Protein AF-A0A6A0ACD0-F1 (afdb_monomer)

Sequence (202 aa):
MGAGLRDGNWMVGPPAEEVPPELPEPCLGINFARDAMPRKDWLALVAVHSDAWLFSVAFFYGVKLDGSGRGRLFKLLNSVSSLFESVTSFKAATALKPEAGAPPLKRFKTDRPFEAPFRSGRLMKEVDLTQALKGRQAELFWPDDAKWYLVEIQSVNLKTRQAKIVYASGEFEDVDLEEIIFEMMSRFKWRQGRVQIEVGVV

Structure (mmCIF, N/CA/C/O backbone):
data_AF-A0A6A0ACD0-F1
#
_entry.id   AF-A0A6A0ACD0-F1
#
loop_
_atom_site.group_PDB
_atom_site.id
_atom_site.type_symbol
_atom_site.label_atom_id
_atom_site.label_alt_id
_atom_site.label_comp_id
_atom_site.label_asym_id
_atom_site.label_entity_id
_atom_site.label_seq_id
_atom_site.pdbx_PDB_ins_code
_atom_site.Cartn_x
_atom_site.Cartn_y
_atom_site.Cartn_z
_atom_site.occupancy
_atom_site.B_iso_or_equiv
_atom_site.auth_seq_id
_atom_site.auth_comp_id
_atom_site.auth_asym_id
_atom_site.auth_atom_id
_atom_site.pdbx_PDB_model_num
ATOM 1 N N . MET A 1 1 ? 13.709 -4.469 7.220 1.00 58.91 1 MET A N 1
ATOM 2 C CA . MET A 1 1 ? 12.967 -4.359 5.948 1.00 58.91 1 MET A CA 1
ATOM 3 C C . MET A 1 1 ? 12.381 -5.701 5.584 1.00 58.91 1 MET A C 1
ATOM 5 O O . MET A 1 1 ? 12.988 -6.694 5.957 1.00 58.91 1 MET A O 1
ATOM 9 N N . GLY A 1 2 ? 11.246 -5.736 4.884 1.00 63.28 2 GLY A N 1
ATOM 10 C CA . GLY A 1 2 ? 10.742 -6.952 4.240 1.00 63.28 2 GLY A CA 1
ATOM 11 C C . GLY A 1 2 ? 11.178 -7.000 2.773 1.00 63.28 2 GLY A C 1
ATOM 12 O O . GLY A 1 2 ? 11.024 -5.997 2.081 1.00 63.28 2 GLY A O 1
ATOM 13 N N . ALA A 1 3 ? 11.721 -8.126 2.313 1.00 71.75 3 ALA A N 1
ATOM 14 C CA . ALA A 1 3 ? 12.138 -8.350 0.928 1.00 71.75 3 ALA A CA 1
ATOM 15 C C . ALA A 1 3 ? 11.592 -9.689 0.411 1.00 71.75 3 ALA A C 1
ATOM 17 O O . ALA A 1 3 ? 11.624 -10.693 1.123 1.00 71.75 3 ALA A O 1
ATOM 18 N N . GLY A 1 4 ? 11.099 -9.695 -0.826 1.00 74.12 4 GLY A N 1
ATOM 19 C CA . GLY A 1 4 ? 10.704 -10.906 -1.549 1.00 74.12 4 GLY A CA 1
ATOM 20 C C . GLY A 1 4 ? 11.869 -11.468 -2.364 1.00 74.12 4 GLY A C 1
ATOM 21 O O . GLY A 1 4 ? 12.611 -10.714 -2.993 1.00 74.12 4 GLY A O 1
ATOM 22 N N . LEU A 1 5 ? 12.032 -12.786 -2.355 1.00 77.56 5 LEU A N 1
ATOM 23 C CA . LEU A 1 5 ? 13.055 -13.519 -3.093 1.00 77.56 5 LEU A CA 1
ATOM 24 C C . LEU A 1 5 ? 12.467 -14.118 -4.381 1.00 77.56 5 LEU A C 1
ATOM 26 O O . LEU A 1 5 ? 11.258 -14.310 -4.518 1.00 77.56 5 LEU A O 1
ATOM 30 N N . ARG A 1 6 ? 13.331 -14.418 -5.359 1.00 76.25 6 ARG A N 1
ATOM 31 C CA . ARG A 1 6 ? 12.917 -14.956 -6.673 1.00 76.25 6 ARG A CA 1
ATOM 32 C C . ARG A 1 6 ? 12.288 -16.351 -6.600 1.00 76.25 6 ARG A C 1
ATOM 34 O O . ARG A 1 6 ? 11.579 -16.736 -7.522 1.00 76.25 6 ARG A O 1
ATOM 41 N N . ASP A 1 7 ? 12.566 -17.095 -5.536 1.00 77.12 7 ASP A N 1
ATOM 42 C CA . ASP A 1 7 ? 12.008 -18.420 -5.249 1.00 77.12 7 ASP A CA 1
ATOM 43 C C . ASP A 1 7 ? 10.595 -18.360 -4.636 1.00 77.12 7 ASP A C 1
ATOM 45 O O . ASP A 1 7 ? 10.002 -19.397 -4.346 1.00 77.12 7 ASP A O 1
ATOM 49 N N . GLY A 1 8 ? 10.041 -17.154 -4.457 1.00 75.31 8 GLY A N 1
ATOM 50 C CA . GLY A 1 8 ? 8.736 -16.930 -3.839 1.00 75.31 8 GLY A CA 1
ATOM 51 C C . GLY A 1 8 ? 8.780 -16.881 -2.312 1.00 75.31 8 GLY A C 1
ATOM 52 O O . GLY A 1 8 ? 7.743 -16.669 -1.683 1.00 75.31 8 GLY A O 1
ATOM 53 N N . ASN A 1 9 ? 9.956 -17.043 -1.703 1.00 77.75 9 ASN A N 1
ATOM 54 C CA . ASN A 1 9 ? 10.125 -16.863 -0.272 1.00 77.75 9 ASN A CA 1
ATOM 55 C C . ASN A 1 9 ? 10.258 -15.369 0.080 1.00 77.75 9 ASN A C 1
ATOM 57 O O . ASN A 1 9 ? 10.504 -14.520 -0.779 1.00 77.75 9 ASN A O 1
ATOM 61 N N . TRP A 1 10 ? 10.101 -15.021 1.353 1.00 83.88 10 TRP A N 1
ATOM 62 C CA . TRP A 1 10 ? 10.274 -13.650 1.835 1.00 83.88 10 TRP A CA 1
ATOM 63 C C . TRP A 1 10 ? 11.123 -13.628 3.101 1.00 83.88 10 TRP A C 1
ATOM 65 O O . TRP A 1 10 ? 11.198 -14.604 3.846 1.00 83.88 10 TRP A O 1
ATOM 75 N N . MET A 1 11 ? 11.772 -12.497 3.348 1.00 79.62 11 MET A N 1
ATOM 76 C CA . MET A 1 11 ? 12.634 -12.291 4.504 1.00 79.62 11 MET A CA 1
ATOM 77 C C . MET A 1 11 ? 12.354 -10.936 5.137 1.00 79.62 11 MET A C 1
ATOM 79 O O . MET A 1 11 ? 12.122 -9.949 4.441 1.00 79.62 11 MET A O 1
ATOM 83 N N . VAL A 1 12 ? 12.437 -10.882 6.465 1.00 81.75 12 VAL A N 1
ATOM 84 C CA . VAL A 1 12 ? 12.548 -9.628 7.209 1.00 81.75 12 VAL A CA 1
ATOM 85 C C . VAL A 1 12 ? 13.934 -9.565 7.837 1.00 81.75 12 VAL A C 1
ATOM 87 O O . VAL A 1 12 ? 14.278 -10.418 8.648 1.00 81.75 12 VAL A O 1
ATOM 90 N N . GLY A 1 13 ? 14.726 -8.565 7.456 1.00 76.31 13 GLY A N 1
ATOM 91 C CA . GLY A 1 13 ? 16.120 -8.434 7.883 1.00 76.31 13 GLY A CA 1
ATOM 92 C C . GLY A 1 13 ? 16.591 -6.983 8.030 1.00 76.31 13 GLY A C 1
ATOM 93 O O . GLY A 1 13 ? 15.824 -6.054 7.737 1.00 76.31 13 GLY A O 1
ATOM 94 N N . PRO A 1 14 ? 17.822 -6.768 8.521 1.00 73.94 14 PRO A N 1
ATOM 95 C CA . PRO A 1 14 ? 18.463 -5.454 8.526 1.00 73.94 14 PRO A CA 1
ATOM 96 C C . PRO A 1 14 ? 18.700 -4.933 7.091 1.00 73.94 14 PRO A C 1
ATOM 98 O O . PRO A 1 14 ? 18.483 -5.672 6.128 1.00 73.94 14 PRO A O 1
ATOM 101 N N . PRO A 1 15 ? 19.069 -3.649 6.929 1.00 79.19 15 PRO A N 1
ATOM 102 C CA . PRO A 1 15 ? 19.443 -3.087 5.631 1.00 79.19 15 PRO A CA 1
ATOM 103 C C . PRO A 1 15 ? 20.649 -3.788 5.010 1.00 79.19 15 PRO A C 1
ATOM 105 O O . PRO A 1 15 ? 21.344 -4.530 5.704 1.00 79.19 15 PRO A O 1
ATOM 108 N N . ALA A 1 16 ? 20.894 -3.552 3.718 1.00 78.75 16 ALA A N 1
ATOM 109 C CA . ALA A 1 16 ? 22.084 -4.095 3.081 1.00 78.75 16 ALA A CA 1
ATOM 110 C C . ALA A 1 16 ? 23.339 -3.542 3.775 1.00 78.75 16 ALA A C 1
ATOM 112 O O . ALA A 1 16 ? 23.428 -2.350 4.068 1.00 78.75 16 ALA A O 1
ATOM 113 N N . GLU A 1 17 ? 24.297 -4.421 4.063 1.00 81.00 17 GLU A N 1
ATOM 114 C CA . GLU A 1 17 ? 25.569 -4.019 4.675 1.00 81.00 17 GLU A CA 1
ATOM 115 C C . GLU A 1 17 ? 26.534 -3.413 3.640 1.00 81.00 17 GLU A C 1
ATOM 117 O O . GLU A 1 17 ? 27.405 -2.617 3.993 1.00 81.00 17 GLU A O 1
ATOM 122 N N . GLU A 1 18 ? 26.373 -3.763 2.360 1.00 78.44 18 GLU A N 1
ATOM 123 C CA . GLU A 1 18 ? 27.213 -3.281 1.262 1.00 78.44 18 GLU A CA 1
ATOM 124 C C . GLU A 1 18 ? 26.823 -1.871 0.795 1.00 78.44 18 GLU A C 1
ATOM 126 O O . GLU A 1 18 ? 25.645 -1.544 0.643 1.00 78.44 18 GLU A O 1
ATOM 131 N N . VAL A 1 19 ? 27.834 -1.034 0.521 1.00 82.25 19 VAL A N 1
ATOM 132 C CA . VAL A 1 19 ? 27.660 0.362 0.095 1.00 82.25 19 VAL A CA 1
ATOM 133 C C . VAL A 1 19 ? 28.476 0.635 -1.183 1.00 82.25 19 VAL A C 1
ATOM 135 O O . VAL A 1 19 ? 29.707 0.645 -1.110 1.00 82.25 19 VAL A O 1
ATOM 138 N N . PRO A 1 20 ? 27.835 0.919 -2.340 1.00 82.69 20 PRO A N 1
ATOM 139 C CA . PRO A 1 20 ? 26.387 0.966 -2.559 1.00 82.69 20 PRO A CA 1
ATOM 140 C C . PRO A 1 20 ? 25.759 -0.438 -2.652 1.00 82.69 20 PRO A C 1
ATOM 142 O O . PRO A 1 20 ? 26.419 -1.361 -3.130 1.00 82.69 20 PRO A O 1
ATOM 145 N N . PRO A 1 21 ? 24.482 -0.596 -2.264 1.00 83.50 21 PRO A N 1
ATOM 146 C CA . PRO A 1 21 ? 23.776 -1.862 -2.407 1.00 83.50 21 PRO A CA 1
ATOM 147 C C . PRO A 1 21 ? 23.578 -2.229 -3.882 1.00 83.50 21 PRO A C 1
ATOM 149 O O . PRO A 1 21 ? 23.370 -1.363 -4.736 1.00 83.50 21 PRO A O 1
ATOM 152 N N . GLU A 1 22 ? 23.609 -3.531 -4.176 1.00 86.75 22 GLU A N 1
ATOM 153 C CA . GLU A 1 22 ? 23.467 -4.048 -5.543 1.00 86.75 22 GLU A CA 1
ATOM 154 C C . GLU A 1 22 ? 22.052 -3.849 -6.109 1.00 86.75 22 GLU A C 1
ATOM 156 O O . GLU A 1 22 ? 21.889 -3.623 -7.305 1.00 86.75 22 GLU A O 1
ATOM 161 N N . LEU A 1 23 ? 21.020 -3.915 -5.263 1.00 87.62 23 LEU A N 1
ATOM 162 C CA . LEU A 1 23 ? 19.620 -3.746 -5.656 1.00 87.62 23 LEU A CA 1
ATOM 163 C C . LEU A 1 23 ? 18.982 -2.547 -4.955 1.00 87.62 23 LEU A C 1
ATOM 165 O O . LEU A 1 23 ? 19.402 -2.191 -3.852 1.00 87.62 23 LEU A O 1
ATOM 169 N N . PRO A 1 24 ? 17.927 -1.951 -5.549 1.00 90.00 24 PRO A N 1
ATOM 170 C CA . PRO A 1 24 ? 17.110 -0.970 -4.851 1.00 90.00 24 PRO A CA 1
ATOM 171 C C . PRO A 1 24 ? 16.664 -1.507 -3.494 1.00 90.00 24 PRO A C 1
ATOM 173 O O . PRO A 1 24 ? 16.191 -2.640 -3.396 1.00 90.00 24 PRO A O 1
ATOM 176 N N . GLU A 1 25 ? 16.796 -0.697 -2.451 1.00 86.06 25 GLU A N 1
ATOM 177 C CA . GLU A 1 25 ? 16.404 -1.111 -1.110 1.00 86.06 25 GLU A CA 1
ATOM 178 C C . GLU A 1 25 ? 14.879 -1.023 -0.913 1.00 86.06 25 GLU A C 1
ATOM 180 O O . GLU A 1 25 ? 14.243 -0.080 -1.400 1.00 86.06 25 GLU A O 1
ATOM 185 N N . PRO A 1 26 ? 14.265 -1.993 -0.211 1.00 87.62 26 PRO A N 1
ATOM 186 C CA . PRO A 1 26 ? 12.867 -1.898 0.197 1.00 87.62 26 PRO A CA 1
ATOM 187 C C . PRO A 1 26 ? 12.642 -0.796 1.247 1.00 87.62 26 PRO A C 1
ATOM 189 O O . PRO A 1 26 ? 13.553 -0.090 1.668 1.00 87.62 26 PRO A O 1
ATOM 192 N N . CYS A 1 27 ? 11.396 -0.606 1.685 1.00 86.25 27 CYS A N 1
ATOM 193 C CA . CYS A 1 27 ? 11.101 0.395 2.709 1.00 86.25 27 CYS A CA 1
ATOM 194 C C . CYS A 1 27 ? 11.671 -0.006 4.087 1.00 86.25 27 CYS A C 1
ATOM 196 O O . CYS A 1 27 ? 11.433 -1.106 4.606 1.00 86.25 27 CYS A O 1
ATOM 198 N N . LEU A 1 28 ? 12.407 0.927 4.694 1.00 83.56 28 LEU A N 1
ATOM 199 C CA . LEU A 1 28 ? 12.958 0.837 6.042 1.00 83.56 28 LEU A CA 1
ATOM 200 C C . LEU A 1 28 ? 11.915 1.165 7.108 1.00 83.56 28 LEU A C 1
ATOM 202 O O . LEU A 1 28 ? 11.024 1.981 6.906 1.00 83.56 28 LEU A O 1
ATOM 206 N N . GLY A 1 29 ? 12.058 0.553 8.286 1.00 79.00 29 GLY A N 1
ATOM 207 C CA . GLY A 1 29 ? 11.284 0.967 9.456 1.00 79.00 29 GLY A CA 1
ATOM 208 C C . GLY A 1 29 ? 9.797 0.605 9.430 1.00 79.00 29 GLY A C 1
ATOM 209 O O . GLY A 1 29 ? 9.032 1.158 10.216 1.00 79.00 29 GLY A O 1
ATOM 210 N N . ILE A 1 30 ? 9.372 -0.348 8.590 1.00 79.50 30 ILE A N 1
ATOM 211 C CA . ILE A 1 30 ? 7.979 -0.839 8.558 1.00 79.50 30 ILE A CA 1
ATOM 212 C C . ILE A 1 30 ? 7.468 -1.301 9.935 1.00 79.50 30 ILE A C 1
ATOM 214 O O . ILE A 1 30 ? 6.273 -1.258 10.211 1.00 79.50 30 ILE A O 1
ATOM 218 N N . ASN A 1 31 ? 8.371 -1.720 10.823 1.00 79.88 31 ASN A N 1
ATOM 219 C CA . ASN A 1 31 ? 8.079 -2.144 12.187 1.00 79.88 31 ASN A CA 1
ATOM 220 C C . ASN A 1 31 ? 7.695 -0.983 13.118 1.00 79.88 31 ASN A C 1
ATOM 222 O O . ASN A 1 31 ? 6.960 -1.219 14.070 1.00 79.88 31 ASN A O 1
ATOM 226 N N . PHE A 1 32 ? 8.142 0.250 12.855 1.00 75.94 32 PHE A N 1
ATOM 227 C CA . PHE A 1 32 ? 7.823 1.403 13.709 1.00 75.94 32 PHE A CA 1
ATOM 228 C C . PHE A 1 32 ? 6.352 1.813 13.610 1.00 75.94 32 PHE A C 1
ATOM 230 O O . PHE A 1 32 ? 5.765 2.253 14.592 1.00 75.94 32 PHE A O 1
ATOM 237 N N . ALA A 1 33 ? 5.748 1.642 12.434 1.00 75.38 33 ALA A N 1
ATOM 238 C CA . ALA A 1 33 ? 4.350 1.985 12.196 1.00 75.38 33 ALA A CA 1
ATOM 239 C C . ALA A 1 33 ? 3.366 0.904 12.677 1.00 75.38 33 ALA A C 1
ATOM 241 O O . ALA A 1 33 ? 2.174 1.181 12.768 1.00 75.38 33 ALA A O 1
ATOM 242 N N . ARG A 1 34 ? 3.843 -0.312 12.986 1.00 77.25 34 ARG A N 1
ATOM 243 C CA . ARG A 1 34 ? 2.994 -1.490 13.236 1.00 77.25 34 ARG A CA 1
ATOM 244 C C . ARG A 1 34 ? 2.009 -1.292 14.380 1.00 77.25 34 ARG A C 1
ATOM 246 O O . ARG A 1 34 ? 0.838 -1.610 14.230 1.00 77.25 34 ARG A O 1
ATOM 253 N N . ASP A 1 35 ? 2.494 -0.772 15.500 1.00 77.38 35 ASP A N 1
ATOM 254 C CA . ASP A 1 35 ? 1.696 -0.648 16.724 1.00 77.38 35 ASP A CA 1
ATOM 255 C C . ASP A 1 35 ? 0.982 0.720 16.805 1.00 77.38 35 ASP A C 1
ATOM 257 O O . ASP A 1 35 ? 0.235 0.984 17.742 1.00 77.38 35 ASP A O 1
ATOM 261 N N . ALA A 1 36 ? 1.197 1.592 15.810 1.00 73.94 36 ALA A N 1
ATOM 262 C CA . ALA A 1 36 ? 0.652 2.949 15.746 1.00 73.94 36 ALA A CA 1
ATOM 263 C C . ALA A 1 36 ? -0.593 3.079 14.845 1.00 73.94 36 ALA A C 1
ATOM 265 O O . ALA A 1 36 ? -1.139 4.175 14.718 1.00 73.94 36 ALA A O 1
ATOM 266 N N . MET A 1 37 ? -1.032 1.998 14.190 1.00 75.94 37 MET A N 1
ATOM 267 C CA . MET A 1 37 ? -2.206 1.990 13.311 1.00 75.94 37 MET A CA 1
ATOM 268 C C . MET A 1 37 ? -2.889 0.614 13.288 1.00 75.94 37 MET A C 1
ATOM 270 O O . MET A 1 37 ? -2.266 -0.381 13.665 1.00 75.94 37 MET A O 1
ATOM 274 N N . PRO A 1 38 ? -4.155 0.525 12.835 1.00 77.56 38 PRO A N 1
ATOM 275 C CA . PRO A 1 38 ? -4.843 -0.752 12.683 1.00 77.56 38 PRO A CA 1
ATOM 276 C C . PRO A 1 38 ? -4.047 -1.735 11.822 1.00 77.56 38 PRO A C 1
ATOM 278 O O . PRO A 1 38 ? -3.426 -1.355 10.828 1.00 77.56 38 PRO A O 1
ATOM 281 N N . ARG A 1 39 ? -4.114 -3.028 12.159 1.00 74.69 39 ARG A N 1
ATOM 282 C CA . ARG A 1 39 ? -3.373 -4.086 11.449 1.00 74.69 39 ARG A CA 1
ATOM 283 C C . ARG A 1 39 ? -3.645 -4.081 9.941 1.00 74.69 39 ARG A C 1
ATOM 285 O O . ARG A 1 39 ? -2.713 -4.288 9.171 1.00 74.69 39 ARG A O 1
ATOM 292 N N . LYS A 1 40 ? -4.895 -3.844 9.528 1.00 77.06 40 LYS A N 1
ATOM 293 C CA . LYS A 1 40 ? -5.289 -3.739 8.114 1.00 77.06 40 LYS A CA 1
ATOM 294 C C . LYS A 1 40 ? -4.573 -2.587 7.395 1.00 77.06 40 LYS A C 1
ATOM 296 O O . LYS A 1 40 ? -4.018 -2.793 6.321 1.00 77.06 40 LYS A O 1
ATOM 301 N N . ASP A 1 41 ? -4.490 -1.421 8.033 1.00 77.38 41 ASP A N 1
ATOM 302 C CA . ASP A 1 41 ? -3.850 -0.218 7.497 1.00 77.38 41 ASP A CA 1
ATOM 303 C C . ASP A 1 41 ? -2.332 -0.411 7.435 1.00 77.38 41 ASP A C 1
ATOM 305 O O . ASP A 1 41 ? -1.696 -0.039 6.450 1.00 77.38 41 ASP A O 1
ATOM 309 N N . TRP A 1 42 ? -1.755 -1.066 8.446 1.00 84.75 42 TRP A N 1
ATOM 310 C CA . TRP A 1 42 ? -0.342 -1.427 8.447 1.00 84.75 42 TRP A CA 1
ATOM 311 C C . TRP A 1 42 ? 0.002 -2.410 7.321 1.00 84.75 42 TRP A C 1
ATOM 313 O O . TRP A 1 42 ? 0.983 -2.207 6.609 1.00 84.75 42 TRP A O 1
ATOM 323 N N . LEU A 1 43 ? -0.812 -3.450 7.118 1.00 83.38 43 LEU A N 1
ATOM 324 C CA . LEU A 1 43 ? -0.615 -4.405 6.024 1.00 83.38 43 LEU A CA 1
ATOM 325 C C . LEU A 1 43 ? -0.778 -3.739 4.653 1.00 83.38 43 LEU A C 1
ATOM 327 O O . LEU A 1 43 ? 0.027 -3.998 3.762 1.00 83.38 43 LEU A O 1
ATOM 331 N N . ALA A 1 44 ? -1.756 -2.847 4.497 1.00 85.06 44 ALA A N 1
ATOM 332 C CA . ALA A 1 44 ? -1.941 -2.063 3.281 1.00 85.06 44 ALA A CA 1
ATOM 333 C C . ALA A 1 44 ? -0.741 -1.140 3.006 1.00 85.06 44 ALA A C 1
ATOM 335 O O . ALA A 1 44 ? -0.262 -1.068 1.876 1.00 85.06 44 ALA A O 1
ATOM 336 N N . LEU A 1 45 ? -0.200 -0.486 4.039 1.00 85.31 45 LEU A N 1
ATOM 337 C CA . LEU A 1 45 ? 1.004 0.340 3.937 1.00 85.31 45 LEU A CA 1
ATOM 338 C C . LEU A 1 45 ? 2.217 -0.485 3.493 1.00 85.31 45 LEU A C 1
ATOM 340 O O . LEU A 1 45 ? 2.932 -0.089 2.572 1.00 85.31 45 LEU A O 1
ATOM 344 N N . VAL A 1 46 ? 2.440 -1.641 4.126 1.00 88.00 46 VAL A N 1
ATOM 345 C CA . VAL A 1 46 ? 3.510 -2.569 3.735 1.00 88.00 46 VAL A CA 1
ATOM 346 C C . VAL A 1 46 ? 3.328 -2.999 2.279 1.00 88.00 46 VAL A C 1
ATOM 348 O O . VAL A 1 46 ? 4.293 -2.949 1.522 1.00 88.00 46 VAL A O 1
ATOM 351 N N . ALA A 1 47 ? 2.104 -3.334 1.864 1.00 89.56 47 ALA A N 1
ATOM 352 C CA . ALA A 1 47 ? 1.798 -3.757 0.503 1.00 89.56 47 ALA A CA 1
ATOM 353 C C . ALA A 1 47 ? 2.125 -2.678 -0.545 1.00 89.56 47 ALA A C 1
ATOM 355 O O . ALA A 1 47 ? 2.846 -2.967 -1.497 1.00 89.56 47 ALA A O 1
ATOM 356 N N . VAL A 1 48 ? 1.714 -1.421 -0.324 1.00 88.50 48 VAL A N 1
ATOM 357 C CA . VAL A 1 48 ? 2.035 -0.292 -1.225 1.00 88.50 48 VAL A CA 1
ATOM 358 C C . VAL A 1 48 ? 3.546 -0.105 -1.374 1.00 88.50 48 VAL A C 1
ATOM 360 O O . VAL A 1 48 ? 4.054 0.097 -2.480 1.00 88.50 48 VAL A O 1
ATOM 363 N N . HIS A 1 49 ? 4.288 -0.177 -0.268 1.00 89.44 49 HIS A N 1
ATOM 364 C CA . HIS A 1 49 ? 5.743 -0.049 -0.304 1.00 89.44 49 HIS A CA 1
ATOM 365 C C . HIS A 1 49 ? 6.423 -1.240 -0.989 1.00 89.44 49 HIS A C 1
ATOM 367 O O . HIS A 1 49 ? 7.414 -1.048 -1.697 1.00 89.44 49 HIS A O 1
ATOM 373 N N . SER A 1 50 ? 5.896 -2.452 -0.813 1.00 91.00 50 SER A N 1
ATOM 374 C CA . SER A 1 50 ? 6.372 -3.647 -1.509 1.00 91.00 50 SER A CA 1
ATOM 375 C C . SER A 1 50 ? 6.114 -3.577 -3.016 1.00 91.00 50 SER A C 1
ATOM 377 O O . SER A 1 50 ? 7.024 -3.888 -3.781 1.00 91.00 50 SER A O 1
ATOM 379 N N . ASP A 1 51 ? 4.943 -3.105 -3.455 1.00 92.75 51 ASP A N 1
ATOM 380 C CA . ASP A 1 51 ? 4.636 -2.904 -4.877 1.00 92.75 51 ASP A CA 1
ATOM 381 C C . ASP A 1 51 ? 5.629 -1.924 -5.519 1.00 92.75 51 ASP A C 1
ATOM 383 O O . ASP A 1 51 ? 6.268 -2.242 -6.525 1.00 92.75 51 ASP A O 1
ATOM 387 N N . ALA A 1 52 ? 5.845 -0.758 -4.899 1.00 91.62 52 ALA A N 1
ATOM 388 C CA . ALA A 1 52 ? 6.805 0.234 -5.389 1.00 91.62 52 ALA A CA 1
ATOM 389 C C . ALA A 1 52 ? 8.235 -0.328 -5.483 1.00 91.62 52 ALA A C 1
ATOM 391 O O . ALA A 1 52 ? 8.956 -0.063 -6.451 1.00 91.62 52 ALA A O 1
ATOM 392 N N . TRP A 1 53 ? 8.641 -1.132 -4.497 1.00 93.69 53 TRP A N 1
ATOM 393 C CA . TRP A 1 53 ? 9.945 -1.786 -4.497 1.00 93.69 53 TRP A CA 1
ATOM 394 C C . TRP A 1 53 ? 10.085 -2.805 -5.636 1.00 93.69 53 TRP A C 1
ATOM 396 O O . TRP A 1 53 ? 11.087 -2.778 -6.350 1.00 93.69 53 TRP A O 1
ATOM 406 N N . LEU A 1 54 ? 9.069 -3.640 -5.881 1.00 92.38 54 LEU A N 1
ATOM 407 C CA . LEU A 1 54 ? 9.070 -4.602 -6.990 1.00 92.38 54 LEU A CA 1
ATOM 408 C C . LEU A 1 54 ? 9.180 -3.910 -8.353 1.00 92.38 54 LEU A C 1
ATOM 410 O O . LEU A 1 54 ? 9.953 -4.356 -9.204 1.00 92.38 54 LEU A O 1
ATOM 414 N N . PHE A 1 55 ? 8.477 -2.789 -8.549 1.00 93.19 55 PHE A N 1
ATOM 415 C CA . PHE A 1 55 ? 8.643 -1.960 -9.745 1.00 93.19 55 PHE A CA 1
ATOM 416 C C . PHE A 1 55 ? 10.085 -1.456 -9.881 1.00 93.19 55 PHE A C 1
ATOM 418 O O . PHE A 1 55 ? 10.680 -1.581 -10.953 1.00 93.19 55 PHE A O 1
ATOM 425 N N . SER A 1 56 ? 10.672 -0.937 -8.801 1.00 93.62 56 SER A N 1
ATOM 426 C CA . SER A 1 56 ? 12.057 -0.458 -8.799 1.00 93.62 56 SER A CA 1
ATOM 427 C C . SER A 1 56 ? 13.048 -1.562 -9.192 1.00 93.62 56 SER A C 1
ATOM 429 O O . SER A 1 56 ? 13.848 -1.377 -10.109 1.00 93.62 56 SER A O 1
ATOM 431 N N . VAL A 1 57 ? 12.940 -2.750 -8.586 1.00 93.00 57 VAL A N 1
ATOM 432 C CA . VAL A 1 57 ? 13.794 -3.912 -8.892 1.00 93.00 57 VAL A CA 1
ATOM 433 C C . VAL A 1 57 ? 13.605 -4.390 -10.337 1.00 93.00 57 VAL A C 1
ATOM 435 O O . VAL A 1 57 ? 14.584 -4.687 -11.027 1.00 93.00 57 VAL A O 1
ATOM 438 N N . ALA A 1 58 ? 12.368 -4.434 -10.837 1.00 94.38 58 ALA A N 1
ATOM 439 C CA . ALA A 1 58 ? 12.089 -4.844 -12.212 1.00 94.38 58 ALA A CA 1
ATOM 440 C C . ALA A 1 58 ? 12.731 -3.894 -13.235 1.00 94.38 58 ALA A C 1
ATOM 442 O O . ALA A 1 58 ? 13.355 -4.344 -14.199 1.00 94.38 58 ALA A O 1
ATOM 443 N N . PHE A 1 59 ? 12.631 -2.581 -13.015 1.00 95.31 59 PHE A N 1
ATOM 444 C CA . PHE A 1 59 ? 13.240 -1.584 -13.898 1.00 95.31 59 PHE A CA 1
ATOM 445 C C . PHE A 1 59 ? 14.755 -1.450 -13.711 1.00 95.31 59 PHE A C 1
ATOM 447 O O . PHE A 1 59 ? 15.439 -1.130 -14.683 1.00 95.31 59 PHE A O 1
ATOM 454 N N . PHE A 1 60 ? 15.289 -1.778 -12.532 1.00 94.50 60 PHE A N 1
ATOM 455 C CA . PHE A 1 60 ? 16.729 -1.909 -12.307 1.00 94.50 60 PHE A CA 1
ATOM 456 C C . PHE A 1 60 ? 17.334 -2.987 -13.220 1.00 94.50 60 PHE A C 1
ATOM 458 O O . PHE A 1 60 ? 18.262 -2.713 -13.982 1.00 94.50 60 PHE A O 1
ATOM 465 N N . TYR A 1 61 ? 16.743 -4.187 -13.255 1.00 93.50 61 TYR A N 1
ATOM 466 C CA . TYR A 1 61 ? 17.153 -5.228 -14.209 1.00 93.50 61 TYR A CA 1
ATOM 467 C C . TYR A 1 61 ? 16.799 -4.882 -15.664 1.00 93.50 61 TYR A C 1
ATOM 469 O O . TYR A 1 61 ? 17.471 -5.323 -16.599 1.00 93.50 61 TYR A O 1
ATOM 477 N N . GLY A 1 62 ? 15.770 -4.060 -15.867 1.00 93.75 62 GLY A N 1
ATOM 478 C CA . GLY A 1 62 ? 15.325 -3.569 -17.167 1.00 93.75 62 GLY A CA 1
ATOM 479 C C . GLY A 1 62 ? 16.185 -2.459 -17.783 1.00 93.75 62 GLY A C 1
ATOM 480 O O . GLY A 1 62 ? 15.800 -1.938 -18.828 1.00 93.75 62 GLY A O 1
ATOM 481 N N . VAL A 1 63 ? 17.331 -2.086 -17.198 1.00 95.12 63 VAL A N 1
ATOM 482 C CA . VAL A 1 63 ? 18.145 -0.934 -17.647 1.00 95.12 63 VAL A CA 1
ATOM 483 C C . VAL A 1 63 ? 18.591 -1.018 -19.112 1.00 95.12 63 VAL A C 1
ATOM 485 O O . VAL A 1 63 ? 18.709 0.000 -19.789 1.00 95.12 63 VAL A O 1
ATOM 488 N N . LYS A 1 64 ? 18.796 -2.234 -19.633 1.00 94.31 64 LYS A N 1
ATOM 489 C CA . LYS A 1 64 ? 19.201 -2.468 -21.031 1.00 94.31 64 LYS A CA 1
ATOM 490 C C . LYS A 1 64 ? 18.026 -2.481 -22.017 1.00 94.31 64 LYS A C 1
ATOM 492 O O . LYS A 1 64 ? 18.254 -2.614 -23.216 1.00 94.31 64 LYS A O 1
ATOM 497 N N . LEU A 1 65 ? 16.784 -2.380 -21.538 1.00 95.75 65 LEU A N 1
ATOM 498 C CA . LEU A 1 65 ? 15.601 -2.353 -22.394 1.00 95.75 65 LEU A CA 1
ATOM 499 C C . LEU A 1 65 ? 15.455 -0.988 -23.068 1.00 95.75 65 LEU A C 1
ATOM 501 O O . LEU A 1 65 ? 15.595 0.066 -22.441 1.00 95.75 65 LEU A O 1
ATOM 505 N N . ASP A 1 66 ? 15.087 -1.016 -24.342 1.00 96.06 66 ASP A N 1
ATOM 506 C CA . ASP A 1 66 ? 14.669 0.157 -25.095 1.00 96.06 66 ASP A CA 1
ATOM 507 C C . ASP A 1 66 ? 13.284 0.655 -24.629 1.00 96.06 66 ASP A C 1
ATOM 509 O O . ASP A 1 66 ? 12.638 0.077 -23.749 1.00 96.06 66 ASP A O 1
ATOM 513 N N . GLY A 1 67 ? 12.800 1.754 -25.214 1.00 96.81 67 GLY A N 1
ATOM 514 C CA . GLY A 1 67 ? 11.491 2.309 -24.855 1.00 96.81 67 GLY A CA 1
ATOM 515 C C . GLY A 1 67 ? 10.345 1.307 -25.042 1.00 96.81 67 GLY A C 1
ATOM 516 O O . GLY A 1 67 ? 9.454 1.222 -24.194 1.00 96.81 67 GLY A O 1
ATOM 517 N N . SER A 1 68 ? 10.395 0.503 -26.109 1.00 96.94 68 SER A N 1
ATOM 518 C CA . SER A 1 68 ? 9.371 -0.505 -26.388 1.00 96.94 68 SER A CA 1
ATOM 519 C C . SER A 1 68 ? 9.422 -1.671 -25.391 1.00 96.94 68 SER A C 1
ATOM 521 O O . SER A 1 68 ? 8.379 -2.093 -24.879 1.00 96.94 68 SER A O 1
ATOM 523 N N . GLY A 1 69 ? 10.624 -2.137 -25.041 1.00 96.81 69 GLY A N 1
ATOM 524 C CA . GLY A 1 69 ? 10.861 -3.172 -24.042 1.00 96.81 69 GLY A CA 1
ATOM 525 C C . GLY A 1 69 ? 10.389 -2.754 -22.653 1.00 96.81 69 GLY A C 1
ATOM 526 O O . GLY A 1 69 ? 9.677 -3.515 -21.997 1.00 96.81 69 GLY A O 1
ATOM 527 N N . ARG A 1 70 ? 10.678 -1.515 -22.237 1.00 97.50 70 ARG A N 1
ATOM 528 C CA . ARG A 1 70 ? 10.164 -0.953 -20.976 1.00 97.50 70 ARG A CA 1
ATOM 529 C C . ARG A 1 70 ? 8.637 -0.870 -20.961 1.00 97.50 70 ARG A C 1
ATOM 531 O O . ARG A 1 70 ? 8.019 -1.232 -19.963 1.00 97.50 70 ARG A O 1
ATOM 538 N N . GLY A 1 71 ? 8.020 -0.475 -22.076 1.00 97.44 71 GLY A N 1
ATOM 539 C CA . GLY A 1 71 ? 6.561 -0.474 -22.217 1.00 97.44 71 GLY A CA 1
ATOM 540 C C . GLY A 1 71 ? 5.944 -1.873 -22.103 1.00 97.44 71 GLY A C 1
ATOM 541 O O . GLY A 1 71 ? 4.901 -2.041 -21.474 1.00 97.44 71 GLY A O 1
ATOM 542 N N . ARG A 1 72 ? 6.594 -2.901 -22.667 1.00 97.06 72 ARG A N 1
ATOM 543 C CA . ARG A 1 72 ? 6.152 -4.300 -22.544 1.00 97.06 72 ARG A CA 1
ATOM 544 C C . ARG A 1 72 ? 6.288 -4.821 -21.115 1.00 97.06 72 ARG A C 1
ATOM 546 O O . ARG A 1 72 ? 5.350 -5.439 -20.622 1.00 97.06 72 ARG A O 1
ATOM 553 N N . LEU A 1 73 ? 7.411 -4.542 -20.453 1.00 94.81 73 LEU A N 1
ATOM 554 C CA . LEU A 1 73 ? 7.634 -4.906 -19.053 1.00 94.81 73 LEU A CA 1
ATOM 555 C C . LEU A 1 73 ? 6.554 -4.302 -18.149 1.00 94.81 73 LEU A C 1
ATOM 557 O O . LEU A 1 73 ? 5.949 -5.020 -17.360 1.00 94.81 73 LEU A O 1
ATOM 561 N N . PHE A 1 74 ? 6.253 -3.012 -18.322 1.00 95.94 74 PHE A N 1
ATOM 562 C CA . PHE A 1 74 ? 5.198 -2.342 -17.565 1.00 95.94 74 PHE A CA 1
ATOM 563 C C . PHE A 1 74 ? 3.834 -3.015 -17.757 1.00 95.94 74 PHE A C 1
ATOM 565 O O . PHE A 1 74 ? 3.124 -3.249 -16.784 1.00 95.94 74 PHE A O 1
ATOM 572 N N . LYS A 1 75 ? 3.471 -3.385 -18.993 1.00 94.62 75 LYS A N 1
ATOM 573 C CA . LYS A 1 75 ? 2.215 -4.106 -19.259 1.00 94.62 75 LYS A CA 1
ATOM 574 C C . LYS A 1 75 ? 2.159 -5.468 -18.565 1.00 94.62 75 LYS A C 1
ATOM 576 O O . LYS A 1 75 ? 1.102 -5.827 -18.066 1.00 94.62 75 LYS A O 1
ATOM 581 N N . LEU A 1 76 ? 3.271 -6.207 -18.525 1.00 94.50 76 LEU A N 1
ATOM 582 C CA . LEU A 1 76 ? 3.340 -7.492 -17.820 1.00 94.50 76 LEU A CA 1
ATOM 583 C C . LEU A 1 76 ? 3.194 -7.307 -16.306 1.00 94.50 76 LEU A C 1
ATOM 585 O O . LEU A 1 76 ? 2.412 -8.022 -15.688 1.00 94.50 76 LEU A O 1
ATOM 589 N N . LEU A 1 77 ? 3.873 -6.317 -15.721 1.00 93.00 77 LEU A N 1
ATOM 590 C CA . LEU A 1 77 ? 3.746 -6.008 -14.292 1.00 93.00 77 LEU A CA 1
ATOM 591 C C . LEU A 1 77 ? 2.312 -5.618 -13.908 1.00 93.00 77 LEU A C 1
ATOM 593 O O . LEU A 1 77 ? 1.815 -6.083 -12.895 1.00 93.00 77 LEU A O 1
ATOM 597 N N . ASN A 1 78 ? 1.620 -4.837 -14.743 1.00 91.69 78 ASN A N 1
ATOM 598 C CA . ASN A 1 78 ? 0.223 -4.449 -14.500 1.00 91.69 78 ASN A CA 1
ATOM 599 C C . ASN A 1 78 ? -0.806 -5.528 -14.891 1.00 91.69 78 ASN A C 1
ATOM 601 O O . ASN A 1 78 ? -2.005 -5.290 -14.781 1.00 91.69 78 ASN A O 1
ATOM 605 N N . SER A 1 79 ? -0.378 -6.688 -15.399 1.00 90.81 79 SER A N 1
ATOM 606 C CA . SER A 1 79 ? -1.303 -7.782 -15.746 1.00 90.81 79 SER A CA 1
ATOM 607 C C . SER A 1 79 ? -1.686 -8.659 -14.551 1.00 90.81 79 SER A C 1
ATOM 609 O O . SER A 1 79 ? -2.595 -9.481 -14.660 1.00 90.81 79 SER A O 1
ATOM 611 N N . VAL A 1 80 ? -1.001 -8.485 -13.420 1.00 89.56 80 VAL A N 1
ATOM 612 C CA . VAL A 1 80 ? -1.292 -9.145 -12.147 1.00 89.56 80 VAL A CA 1
ATOM 613 C C . VAL A 1 80 ? -1.831 -8.121 -11.154 1.00 89.56 80 VAL A C 1
ATOM 615 O O . VAL A 1 80 ? -1.500 -6.940 -11.245 1.00 89.56 80 VAL A O 1
ATOM 618 N N . SER A 1 81 ? -2.655 -8.569 -10.206 1.00 87.44 81 SER A N 1
ATOM 619 C CA . SER A 1 81 ? -3.097 -7.712 -9.107 1.00 87.44 81 SER A CA 1
ATOM 620 C C . SER A 1 81 ? -1.904 -7.293 -8.255 1.00 87.44 81 SER A C 1
ATOM 622 O O . SER A 1 81 ? -1.046 -8.115 -7.923 1.00 87.44 81 SER A O 1
ATOM 624 N N . SER A 1 82 ? -1.881 -6.026 -7.866 1.00 89.50 82 SER A N 1
ATOM 625 C CA . SER A 1 82 ? -0.921 -5.505 -6.898 1.00 89.50 82 SER A CA 1
ATOM 626 C C . SER A 1 82 ? -1.075 -6.196 -5.539 1.00 89.50 82 SER A C 1
ATOM 628 O O . SER A 1 82 ? -2.121 -6.781 -5.210 1.00 89.50 82 SER A O 1
ATOM 630 N N . LEU A 1 83 ? -0.030 -6.135 -4.717 1.00 89.50 83 LEU A N 1
ATOM 631 C CA . LEU A 1 83 ? -0.110 -6.606 -3.338 1.00 89.50 83 LEU A CA 1
ATOM 632 C C . LEU A 1 83 ? -1.129 -5.784 -2.560 1.00 89.50 83 LEU A C 1
ATOM 634 O O . LEU A 1 83 ? -1.881 -6.357 -1.773 1.00 89.50 83 LEU A O 1
ATOM 638 N N . PHE A 1 84 ? -1.193 -4.470 -2.801 1.00 87.94 84 PHE A N 1
ATOM 639 C CA . PHE A 1 84 ? -2.200 -3.619 -2.181 1.00 87.94 84 PHE A CA 1
ATOM 640 C C . PHE A 1 84 ? -3.610 -4.109 -2.502 1.00 87.94 84 PHE A C 1
ATOM 642 O O . PHE A 1 84 ? -4.363 -4.378 -1.572 1.00 87.94 84 PHE A O 1
ATOM 649 N N . GLU A 1 85 ? -3.943 -4.308 -3.780 1.00 85.38 85 GLU A N 1
ATOM 650 C CA . GLU A 1 85 ? -5.245 -4.852 -4.185 1.00 85.38 85 GLU A CA 1
ATOM 651 C C . GLU A 1 85 ? -5.499 -6.221 -3.562 1.00 85.38 85 GLU A C 1
ATOM 653 O O . GLU A 1 85 ? -6.610 -6.490 -3.130 1.00 85.38 85 GLU A O 1
ATOM 658 N N . SER A 1 86 ? -4.491 -7.086 -3.464 1.00 86.62 86 SER A N 1
ATOM 659 C CA . SER A 1 86 ? -4.658 -8.426 -2.887 1.00 86.62 86 SER A CA 1
ATOM 660 C C . SER A 1 86 ? -4.935 -8.391 -1.379 1.00 86.62 86 SER A C 1
ATOM 662 O O . SER A 1 86 ? -5.700 -9.207 -0.873 1.00 86.62 86 SER A O 1
ATOM 664 N N . VAL A 1 87 ? -4.318 -7.450 -0.660 1.00 83.44 87 VAL A N 1
ATOM 665 C CA . VAL A 1 87 ? -4.458 -7.283 0.795 1.00 83.44 87 VAL A CA 1
ATOM 666 C C . VAL A 1 87 ? -5.726 -6.511 1.160 1.00 83.44 87 VAL A C 1
ATOM 668 O O . VAL A 1 87 ? -6.298 -6.759 2.219 1.00 83.44 87 VAL A O 1
ATOM 671 N N . THR A 1 88 ? -6.177 -5.593 0.303 1.00 76.19 88 THR A N 1
ATOM 672 C CA . THR A 1 88 ? -7.406 -4.814 0.517 1.00 76.19 88 THR A CA 1
ATOM 673 C C . THR A 1 88 ? -8.640 -5.459 -0.097 1.00 76.19 88 THR A C 1
ATOM 675 O O . THR A 1 88 ? -9.746 -5.177 0.357 1.00 76.19 88 THR A O 1
ATOM 678 N N . SER A 1 89 ? -8.473 -6.391 -1.042 1.00 66.00 89 SER A N 1
ATOM 679 C CA . SER A 1 89 ? -9.532 -7.289 -1.508 1.00 66.00 89 SER A CA 1
ATOM 680 C C . SER A 1 89 ? -9.875 -8.304 -0.420 1.00 66.00 89 SER A C 1
ATOM 682 O O . SER A 1 89 ? -9.664 -9.510 -0.568 1.00 66.00 89 SER A O 1
ATOM 684 N N . PHE A 1 90 ? -10.490 -7.843 0.665 1.00 47.47 90 PHE A N 1
ATOM 685 C CA . PHE A 1 90 ? -11.392 -8.679 1.437 1.00 47.47 90 PHE A CA 1
ATOM 686 C C . PHE A 1 90 ? -12.592 -8.956 0.534 1.00 47.47 90 PHE A C 1
ATOM 688 O O . PHE A 1 90 ? -13.634 -8.316 0.632 1.00 47.47 90 PHE A O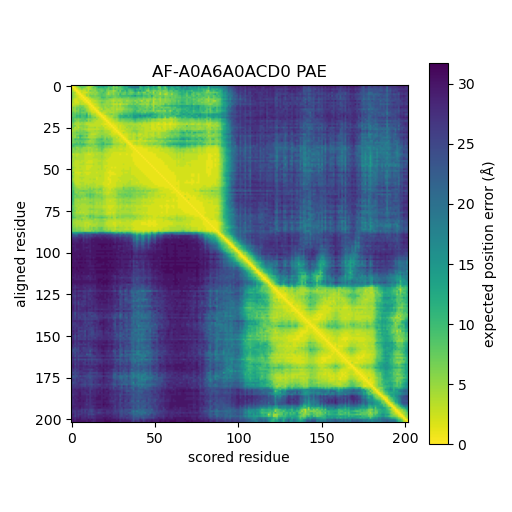 1
ATOM 695 N N . LYS A 1 91 ? -12.448 -9.903 -0.403 1.00 37.62 91 LYS A N 1
ATOM 696 C CA . LYS A 1 91 ? -13.628 -10.527 -0.990 1.00 37.62 91 LYS A CA 1
ATOM 697 C C . LYS A 1 91 ? -14.431 -11.027 0.196 1.00 37.62 91 LYS A C 1
ATOM 699 O O . LYS A 1 91 ? -13.939 -11.898 0.916 1.00 37.62 91 LYS A O 1
ATOM 704 N N . ALA A 1 92 ? -15.625 -10.461 0.382 1.00 32.94 92 ALA A N 1
ATOM 705 C CA . ALA A 1 92 ? -16.681 -11.051 1.183 1.00 32.94 92 ALA A CA 1
ATOM 706 C C . ALA A 1 92 ? -16.585 -12.562 0.986 1.00 32.94 92 ALA A C 1
ATOM 708 O O . ALA A 1 92 ? -16.666 -13.048 -0.150 1.00 32.94 92 ALA A O 1
ATOM 709 N N . ALA A 1 93 ? -16.233 -13.273 2.057 1.00 30.53 93 ALA A N 1
ATOM 710 C CA . ALA A 1 93 ? -16.007 -14.698 1.991 1.00 30.53 93 ALA A CA 1
ATOM 711 C C . ALA A 1 93 ? -17.267 -15.319 1.392 1.00 30.53 93 ALA A C 1
ATOM 713 O O . ALA A 1 93 ? -18.312 -15.330 2.027 1.00 30.53 93 ALA A O 1
ATOM 714 N N . THR A 1 94 ? -17.150 -15.801 0.151 1.00 28.31 94 THR A N 1
ATOM 715 C CA . THR A 1 94 ? -18.170 -16.560 -0.575 1.00 28.31 94 THR A CA 1
ATOM 716 C C . THR A 1 94 ? -19.567 -15.936 -0.566 1.00 28.31 94 THR A C 1
ATOM 718 O O . THR A 1 94 ? -20.362 -16.168 0.339 1.00 28.31 94 THR A O 1
ATOM 721 N N . ALA A 1 95 ? -19.923 -15.277 -1.672 1.00 32.34 95 ALA A N 1
ATOM 722 C CA . ALA A 1 95 ? -21.307 -15.217 -2.131 1.00 32.34 95 ALA A CA 1
ATOM 723 C C . ALA A 1 95 ? -21.847 -16.656 -2.259 1.00 32.34 95 ALA A C 1
ATOM 725 O O . ALA A 1 95 ? -21.734 -17.302 -3.304 1.00 32.34 95 ALA A O 1
ATOM 726 N N . LEU A 1 96 ? -22.367 -17.202 -1.159 1.00 30.28 96 LEU A N 1
ATOM 727 C CA . LEU A 1 96 ? -23.204 -18.385 -1.183 1.00 30.28 96 LEU A CA 1
ATOM 728 C C . LEU A 1 96 ? -24.451 -17.986 -1.964 1.00 30.28 96 LEU A C 1
ATOM 730 O O . LEU A 1 96 ? -25.120 -17.007 -1.636 1.00 30.28 96 LEU A O 1
ATOM 734 N N . LYS A 1 97 ? -24.713 -18.724 -3.047 1.00 27.52 97 LYS A N 1
ATOM 735 C CA . LYS A 1 97 ? -25.950 -18.615 -3.822 1.00 27.52 97 LYS A CA 1
ATOM 736 C C . LYS A 1 97 ? -27.142 -18.514 -2.862 1.00 27.52 97 LYS A C 1
ATOM 738 O O . LYS A 1 97 ? -27.162 -19.258 -1.881 1.00 27.52 97 LYS A O 1
ATOM 743 N N . PRO A 1 98 ? -28.132 -17.654 -3.150 1.00 31.92 98 PRO A N 1
ATOM 744 C CA . PRO A 1 98 ? -29.294 -17.517 -2.291 1.00 31.92 98 PRO A CA 1
ATOM 745 C C . PRO A 1 98 ? -30.028 -18.861 -2.230 1.00 31.92 98 PRO A C 1
ATOM 747 O O . PRO A 1 98 ? -30.613 -19.309 -3.216 1.00 31.92 98 PRO A O 1
ATOM 750 N N . GLU A 1 99 ? -29.965 -19.518 -1.074 1.00 27.84 99 GLU A N 1
ATOM 751 C CA . GLU A 1 99 ? -30.886 -20.591 -0.712 1.00 27.84 99 GLU A CA 1
ATOM 752 C C . GLU A 1 99 ? -32.289 -19.979 -0.649 1.00 27.84 99 GLU A C 1
ATOM 754 O O . GLU A 1 99 ? -32.588 -19.097 0.163 1.00 27.84 99 GLU A O 1
ATOM 759 N N . ALA A 1 100 ? -33.140 -20.411 -1.576 1.00 34.41 100 ALA A N 1
ATOM 760 C CA . ALA A 1 100 ? -34.530 -20.010 -1.656 1.00 34.41 100 ALA A CA 1
ATOM 761 C C . ALA A 1 100 ? -35.287 -20.567 -0.442 1.00 34.41 100 ALA A C 1
ATOM 763 O O . ALA A 1 100 ? -35.702 -21.723 -0.439 1.00 34.41 100 ALA A O 1
ATOM 764 N N . GLY A 1 101 ? -35.466 -19.750 0.598 1.00 33.38 101 GLY A N 1
ATOM 765 C CA . GLY A 1 101 ? -36.254 -20.170 1.760 1.00 33.38 101 GLY A CA 1
ATOM 766 C C . GLY A 1 101 ? -36.322 -19.223 2.956 1.00 33.38 101 GLY A C 1
ATOM 767 O O . GLY A 1 101 ? -37.109 -19.482 3.864 1.00 33.38 101 GLY A O 1
ATOM 768 N N . ALA A 1 102 ? -35.558 -18.126 2.999 1.00 31.69 102 ALA A N 1
ATOM 769 C CA . ALA A 1 102 ? -35.653 -17.197 4.125 1.00 31.69 102 ALA A CA 1
ATOM 770 C C . ALA A 1 102 ? -36.951 -16.356 4.054 1.00 31.69 102 ALA A C 1
ATOM 772 O O . ALA A 1 102 ? -37.248 -15.778 3.003 1.00 31.69 102 ALA A O 1
ATOM 773 N N . PRO A 1 103 ? -37.740 -16.269 5.145 1.00 31.47 103 PRO A N 1
ATOM 774 C CA . PRO A 1 103 ? -38.977 -15.495 5.165 1.00 31.47 103 PRO A CA 1
ATOM 775 C C . PRO A 1 103 ? -38.687 -13.999 4.956 1.00 31.47 103 PRO A C 1
ATOM 777 O O . PRO A 1 103 ? -37.668 -13.500 5.437 1.00 31.47 103 PRO A O 1
ATOM 780 N N . PRO A 1 104 ? -39.572 -13.257 4.265 1.00 35.41 104 PRO A N 1
ATOM 781 C CA . PRO A 1 104 ? -39.320 -11.864 3.927 1.00 35.41 104 PRO A CA 1
ATOM 782 C C . PRO A 1 104 ? -39.298 -11.016 5.202 1.00 35.41 104 PRO A C 1
ATOM 784 O O . PRO A 1 104 ? -40.325 -10.819 5.858 1.00 35.41 104 PRO A O 1
ATOM 787 N N . LEU A 1 105 ? -38.120 -10.504 5.561 1.00 40.66 105 LEU A N 1
ATOM 788 C CA . LEU A 1 105 ? -37.994 -9.467 6.579 1.00 40.66 105 LEU A CA 1
ATOM 789 C C . LEU A 1 105 ? -38.690 -8.194 6.078 1.00 40.66 105 LEU A C 1
ATOM 791 O O . LEU A 1 105 ? -38.633 -7.849 4.896 1.00 40.66 105 LEU A O 1
ATOM 795 N N . LYS A 1 106 ? -39.422 -7.536 6.982 1.00 42.41 106 LYS A N 1
ATOM 796 C CA . LYS A 1 106 ? -40.283 -6.386 6.681 1.00 42.41 106 LYS A CA 1
ATOM 797 C C . LYS A 1 106 ? -39.476 -5.298 5.965 1.00 42.41 106 LYS A C 1
ATOM 799 O O . LYS A 1 106 ? -38.592 -4.702 6.565 1.00 42.41 106 LYS A O 1
ATOM 804 N N . ARG A 1 107 ? -39.822 -5.013 4.703 1.00 44.16 107 ARG A N 1
ATOM 805 C CA . ARG A 1 107 ? -39.339 -3.834 3.967 1.00 44.16 107 ARG A CA 1
ATOM 806 C C . ARG A 1 107 ? -39.628 -2.580 4.792 1.00 44.16 107 ARG A C 1
ATOM 808 O O . ARG A 1 107 ? -40.794 -2.243 5.010 1.00 44.16 107 ARG A O 1
ATOM 815 N N . PHE A 1 108 ? -38.581 -1.903 5.248 1.00 49.88 108 PHE A N 1
ATOM 816 C CA . PHE A 1 108 ? -38.707 -0.605 5.897 1.00 49.88 108 PHE A CA 1
ATOM 817 C C . PHE A 1 108 ? -39.199 0.416 4.865 1.00 49.88 108 PHE A C 1
ATOM 819 O O . PHE A 1 108 ? -38.712 0.452 3.736 1.00 49.88 108 PHE A O 1
ATOM 826 N N . LYS A 1 109 ? -40.222 1.205 5.219 1.00 42.62 109 LYS A N 1
ATOM 827 C CA . LYS A 1 109 ? -40.741 2.273 4.355 1.00 42.62 109 LYS A CA 1
ATOM 828 C C . LYS A 1 109 ? -39.686 3.376 4.263 1.00 42.62 109 LYS A C 1
ATOM 830 O O . LYS A 1 109 ? -39.539 4.163 5.189 1.00 42.62 109 LYS A O 1
ATOM 835 N N . THR A 1 110 ? -38.944 3.406 3.164 1.00 43.53 110 THR A N 1
ATOM 836 C CA . THR A 1 110 ? -38.002 4.476 2.839 1.00 43.53 110 THR A CA 1
ATOM 837 C C . THR A 1 110 ? -38.709 5.519 1.975 1.00 43.53 110 THR A C 1
ATOM 839 O O . THR A 1 110 ? -38.934 5.280 0.792 1.00 43.53 110 THR A O 1
ATOM 842 N N . ASP A 1 111 ? -39.029 6.685 2.540 1.00 43.38 111 ASP A N 1
ATOM 843 C CA . ASP A 1 111 ? -39.443 7.865 1.752 1.00 43.38 111 ASP A CA 1
ATOM 844 C C . ASP A 1 111 ? -38.246 8.549 1.056 1.00 43.38 111 ASP A C 1
ATOM 846 O O . ASP A 1 111 ? -38.411 9.526 0.327 1.00 43.38 111 ASP A O 1
ATOM 850 N N . ARG A 1 112 ? -37.022 8.033 1.248 1.00 43.41 112 ARG A N 1
ATOM 851 C CA . ARG A 1 112 ? -35.814 8.481 0.548 1.00 43.41 112 ARG A CA 1
ATOM 852 C C . ARG A 1 112 ? -35.286 7.415 -0.417 1.00 43.41 112 ARG A C 1
ATOM 854 O O . ARG A 1 112 ? -35.363 6.230 -0.093 1.00 43.41 112 ARG A O 1
ATOM 861 N N . PRO A 1 113 ? -34.744 7.814 -1.585 1.00 41.50 113 PRO A N 1
ATOM 862 C CA . PRO A 1 113 ? -34.096 6.886 -2.501 1.00 41.50 113 PRO A CA 1
ATOM 863 C C . PRO A 1 113 ? -32.976 6.116 -1.797 1.00 41.50 113 PRO A C 1
ATOM 865 O O . PRO A 1 113 ? -32.224 6.693 -1.015 1.00 41.50 113 PRO A O 1
ATOM 868 N N . PHE A 1 114 ? -32.870 4.827 -2.120 1.00 48.47 114 PHE A N 1
ATOM 869 C CA . PHE A 1 114 ? -31.860 3.878 -1.631 1.00 48.47 114 PHE A CA 1
ATOM 870 C C . PHE A 1 114 ? -30.408 4.363 -1.811 1.00 48.47 114 PHE A C 1
ATOM 872 O O . PHE A 1 114 ? -29.523 3.934 -1.082 1.00 48.47 114 PHE A O 1
ATOM 879 N N . GLU A 1 115 ? -30.188 5.290 -2.745 1.00 49.22 115 GLU A N 1
ATOM 880 C CA . GLU A 1 115 ? -28.907 5.921 -3.036 1.00 49.22 115 GLU A CA 1
ATOM 881 C C . GLU A 1 115 ? -29.082 7.440 -2.924 1.00 49.22 115 GLU A C 1
ATOM 883 O O . GLU A 1 115 ? -29.693 8.077 -3.788 1.00 49.22 115 GLU A O 1
ATOM 888 N N . ALA A 1 116 ? -28.584 8.037 -1.843 1.00 48.41 116 ALA A N 1
ATOM 889 C CA . ALA A 1 116 ? -28.571 9.486 -1.688 1.00 48.41 116 ALA A CA 1
ATOM 890 C C . ALA A 1 116 ? -27.160 10.020 -1.993 1.00 48.41 116 ALA A C 1
ATOM 892 O O . ALA A 1 116 ? -26.197 9.604 -1.350 1.00 48.41 116 ALA A O 1
ATOM 893 N N . PRO A 1 117 ? -27.004 10.976 -2.928 1.00 39.53 117 PRO A N 1
ATOM 894 C CA . PRO A 1 117 ? -25.708 11.603 -3.191 1.00 39.53 117 PRO A CA 1
ATOM 895 C C . PRO A 1 117 ? -25.276 12.584 -2.086 1.00 39.53 117 PRO A C 1
ATOM 897 O O . PRO A 1 117 ? -24.153 13.088 -2.121 1.00 39.53 117 PRO A O 1
ATOM 900 N N . PHE A 1 118 ? -26.145 12.877 -1.108 1.00 43.91 118 PHE A N 1
ATOM 901 C CA . PHE A 1 118 ? -25.887 13.873 -0.071 1.00 43.91 118 PHE A CA 1
ATOM 902 C C . PHE A 1 118 ? -26.244 13.398 1.339 1.00 43.91 118 PHE A C 1
ATOM 904 O O . PHE A 1 118 ? -27.251 12.733 1.566 1.00 43.91 118 PHE A O 1
ATOM 911 N N . ARG A 1 119 ? -25.375 13.833 2.256 1.00 50.94 119 ARG A N 1
ATOM 912 C CA . ARG A 1 119 ? -25.272 13.530 3.688 1.00 50.94 119 ARG A CA 1
ATOM 913 C C . ARG A 1 119 ? -26.514 13.983 4.442 1.00 50.94 119 ARG A C 1
ATOM 915 O O . ARG A 1 119 ? -26.916 15.138 4.270 1.00 50.94 119 ARG A O 1
ATOM 922 N N . SER A 1 120 ? -27.068 13.147 5.319 1.00 51.72 120 SER A N 1
ATOM 923 C CA . SER A 1 120 ? -28.150 13.595 6.205 1.00 51.72 120 SER A CA 1
ATOM 924 C C . SER A 1 120 ? -27.951 13.311 7.695 1.00 51.72 120 SER A C 1
ATOM 926 O O . SER A 1 120 ? -28.791 13.720 8.499 1.00 51.72 120 SER A O 1
ATOM 928 N N . GLY A 1 121 ? -26.835 12.687 8.084 1.00 59.84 121 GLY A N 1
ATOM 929 C CA . GLY A 1 121 ? -26.578 12.251 9.453 1.00 59.84 121 GLY A CA 1
ATOM 930 C C . GLY A 1 121 ? -25.522 13.046 10.228 1.00 59.84 121 GLY A C 1
ATOM 931 O O . GLY A 1 121 ? -24.869 13.973 9.744 1.00 59.84 121 GLY A O 1
ATOM 932 N N . ARG A 1 122 ? -25.374 12.672 11.505 1.00 66.31 122 ARG A N 1
ATOM 933 C CA . ARG A 1 122 ? -24.231 13.025 12.358 1.00 66.31 122 ARG A CA 1
ATOM 934 C C . ARG A 1 122 ? -23.335 11.791 12.445 1.00 66.31 122 ARG A C 1
ATOM 936 O O . ARG A 1 122 ? -23.823 10.708 12.754 1.00 66.31 122 ARG A O 1
ATOM 943 N N . LEU A 1 123 ? -22.029 11.959 12.233 1.00 67.75 123 LEU A N 1
ATOM 944 C CA . LEU A 1 123 ? -21.058 10.867 12.378 1.00 67.75 123 LEU A CA 1
ATOM 945 C C . LEU A 1 123 ? -21.175 10.180 13.745 1.00 67.75 123 LEU A C 1
ATOM 947 O O . LEU A 1 123 ? -21.274 10.865 14.772 1.00 67.75 123 LEU A O 1
ATOM 951 N N . MET A 1 124 ? -21.131 8.844 13.736 1.00 70.88 124 MET A N 1
ATOM 952 C CA . MET A 1 124 ? -21.144 8.026 14.947 1.00 70.88 124 MET A CA 1
ATOM 953 C C . MET A 1 124 ? -19.920 8.342 15.814 1.00 70.88 124 MET A C 1
ATOM 955 O O . MET A 1 124 ? -18.794 8.415 15.329 1.00 70.88 124 MET A O 1
ATOM 959 N N . LYS A 1 125 ? -20.125 8.543 17.114 1.00 68.69 125 LYS A N 1
ATOM 960 C CA . LYS A 1 125 ? -19.048 8.744 18.090 1.00 68.69 125 LYS A CA 1
ATOM 961 C C . LYS A 1 125 ? -19.053 7.634 19.129 1.00 68.69 125 LYS A C 1
ATOM 963 O O . LYS A 1 125 ? -20.047 6.944 19.315 1.00 68.69 125 LYS A O 1
ATOM 968 N N . GLU A 1 126 ? -17.967 7.533 19.889 1.00 64.06 126 GLU A N 1
ATOM 969 C CA . GLU A 1 126 ? -17.861 6.582 21.002 1.00 64.06 126 GLU A CA 1
ATOM 970 C C . GLU A 1 126 ? -18.991 6.732 22.031 1.00 64.06 126 GLU A C 1
ATOM 972 O O . GLU A 1 126 ? -19.504 5.740 22.535 1.00 64.06 126 GLU A O 1
ATOM 977 N N . VAL A 1 127 ? -19.463 7.961 22.264 1.00 71.25 127 VAL A N 1
ATOM 978 C CA . VAL A 1 127 ? -20.613 8.234 23.147 1.00 71.25 127 VAL A CA 1
ATOM 979 C C . VAL A 1 127 ? -21.932 7.639 22.644 1.00 71.25 127 VAL A C 1
ATOM 981 O O . VAL A 1 127 ? -22.871 7.495 23.422 1.00 71.25 127 VAL A O 1
ATOM 984 N N . ASP A 1 128 ? -22.014 7.302 21.357 1.00 71.75 128 ASP A N 1
ATOM 985 C CA . ASP A 1 128 ? -23.208 6.731 20.743 1.00 71.75 128 ASP A CA 1
ATOM 986 C C . ASP A 1 128 ? -23.220 5.187 20.852 1.00 71.75 128 ASP A C 1
ATOM 988 O O . ASP A 1 128 ? -24.269 4.582 20.626 1.00 71.75 128 ASP A O 1
ATOM 992 N N . LEU A 1 129 ? -22.110 4.543 21.268 1.00 74.69 129 LEU A N 1
ATOM 993 C CA . LEU A 1 129 ? -21.991 3.089 21.477 1.00 74.69 129 LEU A CA 1
ATOM 994 C C . LEU A 1 129 ? -22.774 2.609 22.694 1.00 74.69 129 LEU A C 1
ATOM 996 O O . LEU A 1 129 ? -22.248 2.328 23.770 1.00 74.69 129 LEU A O 1
ATOM 1000 N N . THR A 1 130 ? -24.071 2.475 22.500 1.00 77.69 130 THR A N 1
ATOM 1001 C CA . THR A 1 130 ? -24.986 1.987 23.520 1.00 77.69 130 THR A CA 1
ATOM 1002 C C . THR A 1 130 ? -25.916 0.949 22.917 1.00 77.69 130 THR A C 1
ATOM 1004 O O . THR A 1 130 ? -26.080 0.856 21.698 1.00 77.69 130 THR A O 1
ATOM 1007 N N . GLN A 1 131 ? -26.595 0.185 23.772 1.00 78.25 131 GLN A N 1
ATOM 1008 C CA . GLN A 1 131 ? -27.609 -0.768 23.316 1.00 78.25 131 GLN A CA 1
ATOM 1009 C C . GLN A 1 131 ? -28.748 -0.080 22.535 1.00 78.25 131 GLN A C 1
ATOM 1011 O O . GLN A 1 131 ? -29.445 -0.737 21.766 1.00 78.25 131 GLN A O 1
ATOM 1016 N N . ALA A 1 132 ? -28.902 1.243 22.687 1.00 73.06 132 ALA A N 1
ATOM 1017 C CA . ALA A 1 132 ? -29.875 2.066 21.974 1.00 73.06 132 ALA A CA 1
ATOM 1018 C C . ALA A 1 132 ? -29.585 2.222 20.469 1.00 73.06 132 ALA A C 1
ATOM 1020 O O . ALA A 1 132 ? -30.412 2.777 19.750 1.00 73.06 132 ALA A O 1
ATOM 1021 N N . LEU A 1 133 ? -28.435 1.743 19.981 1.00 75.12 133 LEU A N 1
ATOM 1022 C CA . LEU A 1 133 ? -28.167 1.627 18.547 1.00 75.12 133 LEU A CA 1
ATOM 1023 C C . LEU A 1 133 ? -29.001 0.527 17.887 1.00 75.12 133 LEU A C 1
ATOM 1025 O O . LEU A 1 133 ? -29.305 0.625 16.704 1.00 75.12 133 LEU A O 1
ATOM 1029 N N . LYS A 1 134 ? -29.401 -0.508 18.633 1.00 80.19 134 LYS A N 1
ATOM 1030 C CA . LYS A 1 134 ? -30.201 -1.604 18.088 1.00 80.19 134 LYS A CA 1
ATOM 1031 C C . LYS A 1 134 ? -31.563 -1.093 17.597 1.00 80.19 134 LYS A C 1
ATOM 1033 O O . LYS A 1 134 ? -32.310 -0.492 18.365 1.00 80.19 134 LYS A O 1
ATOM 1038 N N . GLY A 1 135 ? -31.896 -1.394 16.346 1.00 70.62 135 GLY A N 1
ATOM 1039 C CA . GLY A 1 135 ? -33.120 -0.976 15.661 1.00 70.62 135 GLY A CA 1
ATOM 1040 C C . GLY A 1 135 ? -33.067 0.445 15.098 1.00 70.62 135 GLY A C 1
ATOM 1041 O O . GLY A 1 135 ? -34.081 0.929 14.603 1.00 70.62 135 GLY A O 1
ATOM 1042 N N . ARG A 1 136 ? -31.920 1.137 15.182 1.00 77.00 136 ARG A N 1
ATOM 1043 C CA . ARG A 1 136 ? -31.739 2.440 14.532 1.00 77.00 136 ARG A CA 1
ATOM 1044 C C . ARG A 1 136 ? -31.290 2.278 13.091 1.00 77.00 136 ARG A C 1
ATOM 1046 O O . ARG A 1 136 ? -30.507 1.386 12.765 1.00 77.00 136 ARG A O 1
ATOM 1053 N N . GLN A 1 137 ? -31.752 3.208 12.267 1.00 77.62 137 GLN A N 1
ATOM 1054 C CA . GLN A 1 137 ? -31.259 3.392 10.913 1.00 77.62 137 GLN A CA 1
ATOM 1055 C C . GLN A 1 137 ? -29.983 4.234 10.927 1.00 77.62 137 GLN A C 1
ATOM 1057 O O . GLN A 1 137 ? -29.826 5.145 11.745 1.00 77.62 137 GLN A O 1
ATOM 1062 N N . ALA A 1 138 ? -29.075 3.909 10.021 1.00 76.25 138 ALA A N 1
ATOM 1063 C CA . ALA A 1 138 ? -27.821 4.604 9.816 1.00 76.25 138 ALA A CA 1
ATOM 1064 C C . ALA A 1 138 ? -27.470 4.617 8.324 1.00 76.25 138 ALA A C 1
ATOM 1066 O O . ALA A 1 138 ? -27.943 3.785 7.550 1.00 76.25 138 ALA A O 1
ATOM 1067 N N . GLU A 1 139 ? -26.643 5.573 7.921 1.00 75.44 139 GLU A N 1
ATOM 1068 C CA . GLU A 1 139 ? -26.097 5.641 6.565 1.00 75.44 139 GLU A CA 1
ATOM 1069 C C . GLU A 1 139 ? -24.658 5.098 6.607 1.00 75.44 139 GLU A C 1
ATOM 1071 O O . GLU A 1 139 ? -23.834 5.600 7.373 1.00 75.44 139 GLU A O 1
ATOM 1076 N N . LEU A 1 140 ? -24.370 4.060 5.817 1.00 75.19 140 LEU A N 1
ATOM 1077 C CA . LEU A 1 140 ? -23.054 3.439 5.652 1.00 75.19 140 LEU A CA 1
ATOM 1078 C C . LEU A 1 140 ? -22.429 3.904 4.330 1.00 75.19 140 LEU A C 1
ATOM 1080 O O . LEU A 1 140 ? -22.969 3.636 3.261 1.00 75.19 140 LEU A O 1
ATOM 1084 N N . PHE A 1 141 ? -21.293 4.588 4.382 1.00 67.81 141 PHE A N 1
ATOM 1085 C CA . PHE A 1 141 ? -20.528 4.968 3.198 1.00 67.81 141 PHE A CA 1
ATOM 1086 C C . PHE A 1 141 ? -19.616 3.831 2.750 1.00 67.81 141 PHE A C 1
ATOM 1088 O O . PHE A 1 141 ? -18.842 3.320 3.562 1.00 67.81 141 PHE A O 1
ATOM 1095 N N . TRP A 1 142 ? -19.652 3.505 1.458 1.00 66.19 142 TRP A N 1
ATOM 1096 C CA . TRP A 1 142 ? -18.736 2.559 0.836 1.00 66.19 142 TRP A CA 1
ATOM 1097 C C . TRP A 1 142 ? -17.746 3.286 -0.091 1.00 66.19 142 TRP A C 1
ATOM 1099 O O . TRP A 1 142 ? -18.150 4.065 -0.959 1.00 66.19 142 TRP A O 1
ATOM 1109 N N . PRO A 1 143 ? -16.429 3.090 0.084 1.00 53.00 143 PRO A N 1
ATOM 1110 C CA . PRO A 1 143 ? -15.430 3.859 -0.648 1.00 53.00 143 PRO A CA 1
ATOM 1111 C C . PRO A 1 143 ? -15.194 3.403 -2.091 1.00 53.00 143 PRO A C 1
ATOM 1113 O O . PRO A 1 143 ? -14.749 4.228 -2.889 1.00 53.00 143 PRO A O 1
ATOM 1116 N N . ASP A 1 144 ? -15.484 2.143 -2.429 1.00 56.00 144 ASP A N 1
ATOM 1117 C CA . ASP A 1 144 ? -15.189 1.589 -3.761 1.00 56.00 144 ASP A CA 1
ATOM 1118 C C . ASP A 1 144 ? -16.071 2.200 -4.856 1.00 56.00 144 ASP A C 1
ATOM 1120 O O . ASP A 1 144 ? -15.626 2.401 -5.985 1.00 56.00 144 ASP A O 1
ATOM 1124 N N . ASP A 1 145 ? -17.320 2.522 -4.519 1.00 59.59 145 ASP A N 1
ATOM 1125 C CA . ASP A 1 145 ? -18.293 3.132 -5.427 1.00 59.59 145 ASP A CA 1
ATOM 1126 C C . ASP A 1 145 ? -18.662 4.573 -5.040 1.00 59.59 145 ASP A C 1
ATOM 1128 O O . ASP A 1 145 ? -19.408 5.238 -5.761 1.00 59.59 145 ASP A O 1
ATOM 1132 N N . ALA A 1 146 ? -18.109 5.066 -3.927 1.00 58.12 146 ALA A N 1
ATOM 1133 C CA . ALA A 1 146 ? -18.386 6.370 -3.344 1.00 58.12 146 ALA A CA 1
ATOM 1134 C C . ALA A 1 146 ? -19.881 6.617 -3.054 1.00 58.12 146 ALA A C 1
ATOM 1136 O O . ALA A 1 146 ? -20.351 7.759 -3.153 1.00 58.12 146 ALA A O 1
ATOM 1137 N N . LYS A 1 147 ? -20.628 5.569 -2.679 1.00 66.31 147 LYS A N 1
ATOM 1138 C CA . LYS A 1 147 ? -22.062 5.643 -2.367 1.00 66.31 147 LYS A CA 1
ATOM 1139 C C . LYS A 1 147 ? -22.359 5.497 -0.877 1.00 66.31 147 LYS A C 1
ATOM 1141 O O . LYS A 1 147 ? -21.578 4.958 -0.098 1.00 66.31 147 LYS A O 1
ATOM 1146 N N . TRP A 1 148 ? -23.531 5.997 -0.495 1.00 67.44 148 TRP A N 1
ATOM 1147 C CA . TRP A 1 148 ? -24.116 5.815 0.830 1.00 67.44 148 TRP A CA 1
ATOM 1148 C C . TRP A 1 148 ? -25.254 4.803 0.759 1.00 67.44 148 TRP A C 1
ATOM 1150 O O . TRP A 1 148 ? -26.125 4.909 -0.105 1.00 67.44 148 TRP A O 1
ATOM 1160 N N . TYR A 1 149 ? -25.254 3.872 1.704 1.00 69.94 149 TYR A N 1
ATOM 1161 C CA . TYR A 1 149 ? -26.224 2.798 1.843 1.00 69.94 149 TYR A CA 1
ATOM 1162 C C . TYR A 1 149 ? -27.022 2.974 3.130 1.00 69.94 149 TYR A C 1
ATOM 1164 O O . TYR A 1 149 ? -26.452 3.157 4.204 1.00 69.94 149 TYR A O 1
ATOM 1172 N N . LEU A 1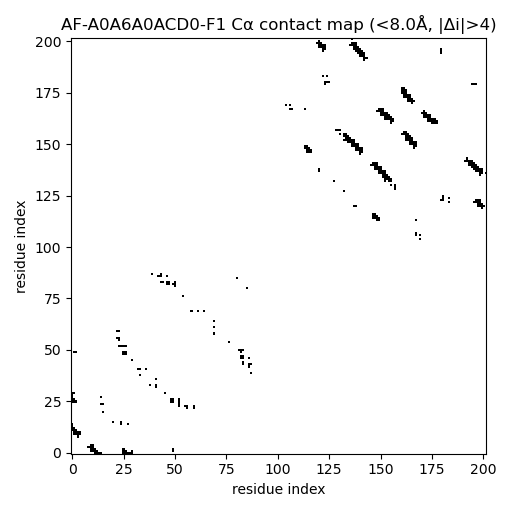 150 ? -28.350 2.893 3.042 1.00 73.50 150 LEU A N 1
ATOM 1173 C CA . LEU A 1 150 ? -29.194 2.885 4.234 1.00 73.50 150 LEU A CA 1
ATOM 1174 C C . LEU A 1 150 ? -29.174 1.495 4.871 1.00 73.50 150 LEU A C 1
ATOM 1176 O O . LEU A 1 150 ? -29.525 0.498 4.229 1.00 73.50 150 LEU A O 1
ATOM 1180 N N . VAL A 1 151 ? -28.798 1.452 6.144 1.00 77.75 151 VAL A N 1
ATOM 1181 C CA . VAL A 1 151 ? -28.677 0.224 6.923 1.00 77.75 151 VAL A CA 1
ATOM 1182 C C . VAL A 1 151 ? -29.429 0.343 8.244 1.00 77.75 151 VAL A C 1
ATOM 1184 O O . VAL A 1 151 ? -29.554 1.424 8.815 1.00 77.75 151 VAL A O 1
ATOM 1187 N N . GLU A 1 152 ? -29.931 -0.774 8.755 1.00 80.31 152 GLU A N 1
ATOM 1188 C CA . GLU A 1 152 ? -30.470 -0.881 10.108 1.00 80.31 152 GLU A CA 1
ATOM 1189 C C . GLU A 1 152 ? -29.542 -1.710 10.982 1.00 80.31 152 GLU A C 1
ATOM 1191 O O . GLU A 1 152 ? -29.123 -2.806 10.612 1.00 80.31 152 GLU A O 1
ATOM 1196 N N . ILE A 1 153 ? -29.258 -1.217 12.182 1.00 83.44 153 ILE A N 1
ATOM 1197 C CA . ILE A 1 153 ? -28.444 -1.931 13.157 1.00 83.44 153 ILE A CA 1
ATOM 1198 C C . ILE A 1 153 ? -29.318 -2.986 13.846 1.00 83.44 153 ILE A C 1
ATOM 1200 O O . ILE A 1 153 ? -30.041 -2.703 14.799 1.00 83.44 153 ILE A O 1
ATOM 1204 N N . GLN A 1 154 ? -29.248 -4.235 13.396 1.00 81.00 154 GLN A N 1
ATOM 1205 C CA . GLN A 1 154 ? -30.056 -5.336 13.924 1.00 81.00 154 GLN A CA 1
ATOM 1206 C C . GLN A 1 154 ? -29.604 -5.789 15.319 1.00 81.00 154 GLN A C 1
ATOM 1208 O O . GLN A 1 154 ? -30.423 -6.176 16.159 1.00 81.00 154 GLN A O 1
ATOM 1213 N N . SER A 1 155 ? -28.301 -5.757 15.594 1.00 80.19 155 SER A N 1
ATOM 1214 C CA . SER A 1 155 ? -27.766 -6.078 16.918 1.00 80.19 155 SER A CA 1
ATOM 1215 C C . SER A 1 155 ? -26.427 -5.409 17.154 1.00 80.19 155 SER A C 1
ATOM 1217 O O . SER A 1 155 ? -25.672 -5.211 16.212 1.00 80.19 155 SER A O 1
ATOM 1219 N N . VAL A 1 156 ? -26.121 -5.119 18.416 1.00 83.88 156 VAL A N 1
ATOM 1220 C CA . VAL A 1 156 ? -24.824 -4.590 18.840 1.00 83.88 156 VAL A CA 1
ATOM 1221 C C . VAL A 1 156 ? -24.301 -5.432 19.990 1.00 83.88 156 VAL A C 1
ATOM 1223 O O . VAL A 1 156 ? -25.022 -5.686 20.958 1.00 83.88 156 VAL A O 1
ATOM 1226 N N . ASN A 1 157 ? -23.046 -5.850 19.881 1.00 82.06 157 ASN A N 1
ATOM 1227 C CA . ASN A 1 157 ? -22.267 -6.447 20.947 1.00 82.06 157 ASN A CA 1
ATOM 1228 C C . ASN A 1 157 ? -21.254 -5.417 21.450 1.00 82.06 157 ASN A C 1
ATOM 1230 O O . ASN A 1 157 ? -20.208 -5.200 20.848 1.00 82.06 157 ASN A O 1
ATOM 1234 N N . LEU A 1 158 ? -21.559 -4.795 22.588 1.00 76.75 158 LEU A N 1
ATOM 1235 C CA . LEU A 1 158 ? -20.713 -3.755 23.179 1.00 76.75 158 LEU A CA 1
ATOM 1236 C C . LEU A 1 158 ? -19.382 -4.291 23.733 1.00 76.75 158 LEU A C 1
ATOM 1238 O O . LEU A 1 158 ? -18.459 -3.509 23.924 1.00 76.75 158 LEU A O 1
ATOM 1242 N N . LYS A 1 159 ? -19.261 -5.604 23.989 1.00 74.12 159 LYS A N 1
ATOM 1243 C CA . LYS A 1 159 ? -18.006 -6.208 24.475 1.00 74.12 159 LYS A CA 1
ATOM 1244 C C . LYS A 1 159 ? -17.006 -6.427 23.349 1.00 74.12 159 LYS A C 1
ATOM 1246 O O . LYS A 1 159 ? -15.821 -6.209 23.551 1.00 74.12 159 LYS A O 1
ATOM 1251 N N . THR A 1 160 ? -17.484 -6.880 22.192 1.00 75.56 160 THR A N 1
ATOM 1252 C CA . THR A 1 160 ? -1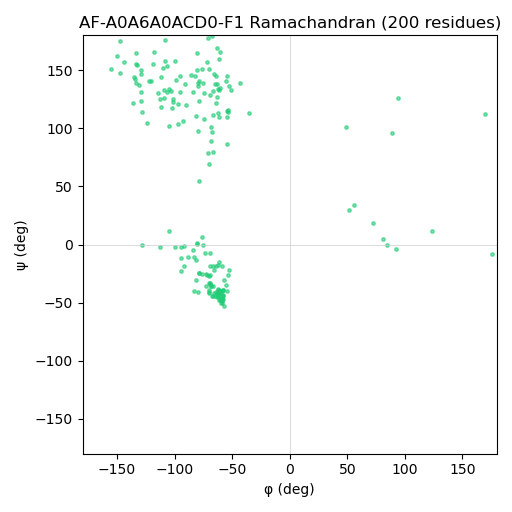6.645 -7.098 21.003 1.00 75.56 160 THR A CA 1
ATOM 1253 C C . THR A 1 160 ? -16.648 -5.902 20.056 1.00 75.56 160 THR A C 1
ATOM 1255 O O . THR A 1 160 ? -15.984 -5.958 19.033 1.00 75.56 160 THR A O 1
ATOM 1258 N N . ARG A 1 161 ? -17.416 -4.850 20.378 1.00 77.12 161 ARG A N 1
ATOM 1259 C CA . ARG A 1 161 ? -17.671 -3.671 19.534 1.00 77.12 161 ARG A CA 1
ATOM 1260 C C . ARG A 1 161 ? -18.139 -4.037 18.120 1.00 77.12 161 ARG A C 1
ATOM 1262 O O . ARG A 1 161 ? -17.934 -3.278 17.187 1.00 77.12 161 ARG A O 1
ATOM 1269 N N . GLN A 1 162 ? -18.830 -5.164 17.965 1.00 79.06 162 GLN A N 1
ATOM 1270 C CA . GLN A 1 162 ? -19.385 -5.597 16.683 1.00 79.06 162 GLN A CA 1
ATOM 1271 C C . GLN A 1 162 ? -20.866 -5.245 16.580 1.00 79.06 162 GLN A C 1
ATOM 1273 O O . GLN A 1 162 ? -21.617 -5.392 17.549 1.00 79.06 162 GLN A O 1
ATOM 1278 N N . ALA A 1 163 ? -21.306 -4.832 15.398 1.00 82.88 163 ALA A N 1
ATOM 1279 C CA . ALA A 1 163 ? -22.713 -4.681 15.067 1.00 82.88 163 ALA A CA 1
ATOM 1280 C C . ALA A 1 163 ? -23.084 -5.532 13.865 1.00 82.88 163 ALA A C 1
ATOM 1282 O O . ALA A 1 163 ? -22.360 -5.565 12.883 1.00 82.88 163 ALA A O 1
ATOM 1283 N N . LYS A 1 164 ? -24.272 -6.126 13.917 1.00 83.31 164 LYS A N 1
ATOM 1284 C CA . LYS A 1 164 ? -24.916 -6.671 12.729 1.00 83.31 164 LYS A CA 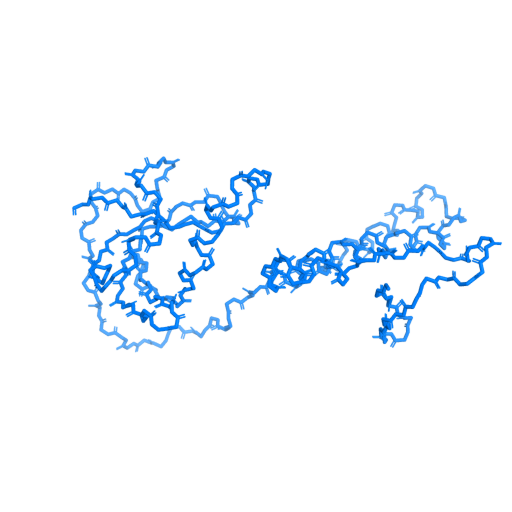1
ATOM 1285 C C . LYS A 1 164 ? -25.771 -5.586 12.105 1.00 83.31 164 LYS A C 1
ATOM 1287 O O . LYS A 1 164 ? -26.690 -5.095 12.768 1.00 83.31 164 LYS A O 1
ATOM 1292 N N . ILE A 1 165 ? -25.487 -5.236 10.862 1.00 82.38 165 ILE A N 1
ATOM 1293 C CA . ILE A 1 165 ? -26.275 -4.302 10.064 1.00 82.38 165 ILE A CA 1
ATOM 1294 C C . ILE A 1 165 ? -27.061 -5.052 8.995 1.00 82.38 165 ILE A C 1
ATOM 1296 O O . ILE A 1 165 ? -26.671 -6.139 8.578 1.00 82.38 165 ILE A O 1
ATOM 1300 N N . VAL A 1 166 ? -28.179 -4.480 8.564 1.00 79.31 166 VAL A N 1
ATOM 1301 C CA . VAL A 1 166 ? -29.024 -5.008 7.492 1.00 79.31 166 VAL A CA 1
ATOM 1302 C C . VAL A 1 166 ? -29.274 -3.896 6.486 1.00 79.31 166 VAL A C 1
ATOM 1304 O O . VAL A 1 166 ? -29.789 -2.840 6.847 1.00 79.31 166 VAL A O 1
ATOM 1307 N N . TYR A 1 167 ? -28.923 -4.129 5.230 1.00 75.38 167 TYR A N 1
ATOM 1308 C CA . TYR A 1 167 ? -29.195 -3.231 4.115 1.00 75.38 167 TYR A CA 1
ATOM 1309 C C . TYR A 1 167 ? -30.687 -3.241 3.769 1.00 75.38 167 TYR A C 1
ATOM 1311 O O . TYR A 1 167 ? -31.391 -4.225 3.999 1.00 75.38 167 TYR A O 1
ATOM 1319 N N . ALA A 1 168 ? -31.188 -2.186 3.121 1.00 64.44 168 ALA A N 1
ATOM 1320 C CA . ALA A 1 168 ? -32.576 -2.187 2.641 1.00 64.44 168 ALA A CA 1
ATOM 1321 C C . ALA A 1 168 ? -32.867 -3.289 1.592 1.00 64.44 168 ALA A C 1
ATOM 1323 O O . ALA A 1 168 ? -34.031 -3.640 1.381 1.00 64.44 168 ALA A O 1
ATOM 1324 N N . SER A 1 169 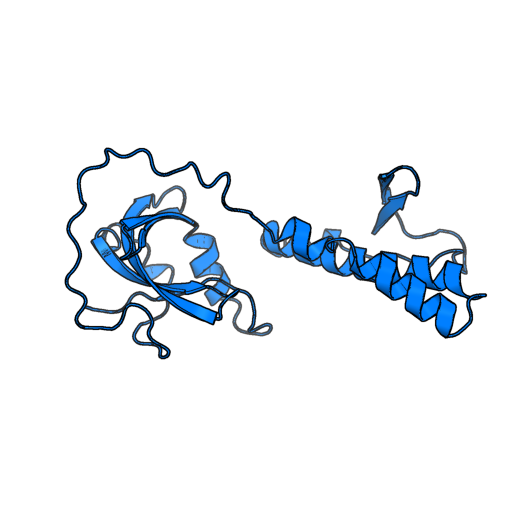? -31.828 -3.864 0.966 1.00 63.84 169 SER A N 1
ATOM 1325 C CA . SER A 1 169 ? -31.921 -5.062 0.115 1.00 63.84 169 SER A CA 1
ATOM 1326 C C . SER A 1 169 ? -32.306 -6.331 0.894 1.00 63.84 169 SER A C 1
ATOM 1328 O O . SER A 1 169 ? -32.779 -7.292 0.290 1.00 63.84 169 SER A O 1
ATOM 1330 N N . GLY A 1 170 ? -32.154 -6.328 2.222 1.00 63.34 170 GLY A N 1
ATOM 1331 C CA . GLY A 1 170 ? -32.336 -7.485 3.101 1.00 63.34 170 GLY A CA 1
ATOM 1332 C C . GLY A 1 170 ? -31.048 -8.270 3.367 1.00 63.34 170 GLY A C 1
ATOM 1333 O O . GLY A 1 170 ? -31.069 -9.208 4.162 1.00 63.34 170 GLY A O 1
ATOM 1334 N N . GLU A 1 171 ? -29.937 -7.890 2.735 1.00 69.69 171 GLU A N 1
ATOM 1335 C CA . GLU A 1 171 ? -28.607 -8.427 3.034 1.00 69.69 171 GLU A CA 1
ATOM 1336 C C . GLU A 1 171 ? -28.131 -7.936 4.402 1.00 69.69 171 GLU A C 1
ATOM 1338 O O . GLU A 1 171 ? -28.520 -6.857 4.847 1.00 69.69 171 GLU A O 1
ATOM 1343 N N . PHE A 1 172 ? -27.295 -8.716 5.082 1.00 78.69 172 PHE A N 1
ATOM 1344 C CA . PHE A 1 172 ? -26.765 -8.357 6.393 1.00 78.69 172 PHE A CA 1
ATOM 1345 C C . PHE A 1 172 ? -25.259 -8.573 6.459 1.00 78.69 172 PHE A C 1
ATOM 1347 O O . PHE A 1 172 ? -24.714 -9.421 5.756 1.00 78.69 172 PHE A O 1
ATOM 1354 N N . GLU A 1 173 ? -24.607 -7.833 7.347 1.00 75.44 173 GLU A N 1
ATOM 1355 C CA . GLU A 1 173 ? -23.161 -7.867 7.527 1.00 75.44 173 GLU A CA 1
ATOM 1356 C C . GLU A 1 173 ? -22.799 -7.599 8.990 1.00 75.44 173 GLU A C 1
ATOM 1358 O O . GLU A 1 173 ? -23.508 -6.870 9.687 1.00 75.44 173 GLU A O 1
ATOM 1363 N N . ASP A 1 174 ? -21.713 -8.211 9.465 1.00 77.88 174 ASP A N 1
ATOM 1364 C CA . ASP A 1 174 ? -21.147 -7.933 10.783 1.00 77.88 174 ASP A CA 1
ATOM 1365 C C . ASP A 1 174 ? -19.997 -6.928 10.629 1.00 77.88 174 ASP A C 1
ATOM 1367 O O . ASP A 1 174 ? -19.025 -7.188 9.924 1.00 77.88 174 ASP A O 1
ATOM 1371 N N . VAL A 1 175 ? -20.109 -5.780 11.294 1.00 77.12 175 VAL A N 1
ATOM 1372 C CA . VAL A 1 175 ? -19.198 -4.642 11.153 1.00 77.12 175 VAL A CA 1
ATOM 1373 C C . VAL A 1 175 ? -18.547 -4.306 12.488 1.00 77.12 175 VAL A C 1
ATOM 1375 O O . VAL A 1 175 ? -19.191 -4.344 13.542 1.00 77.12 175 VAL A O 1
ATOM 1378 N N . ASP A 1 176 ? -17.264 -3.959 12.441 1.00 77.75 176 ASP A N 1
ATOM 1379 C CA . ASP A 1 176 ? -16.500 -3.490 13.591 1.00 77.75 176 ASP A CA 1
ATOM 1380 C C . ASP A 1 176 ? -16.763 -1.995 13.842 1.00 77.75 176 ASP A C 1
ATOM 1382 O O . ASP A 1 176 ? -16.364 -1.118 13.073 1.00 77.75 176 ASP A O 1
ATOM 1386 N N . LEU A 1 177 ? -17.459 -1.693 14.937 1.00 75.19 177 LEU A N 1
ATOM 1387 C CA . LEU A 1 177 ? -17.802 -0.328 15.323 1.00 75.19 177 LEU A CA 1
ATOM 1388 C C . LE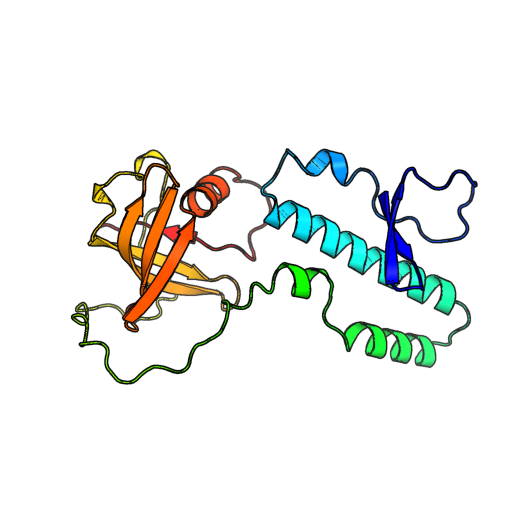U A 1 177 ? -16.593 0.460 15.834 1.00 75.19 177 LEU A C 1
ATOM 1390 O O . LEU A 1 177 ? -16.615 1.690 15.799 1.00 75.19 177 LEU A O 1
ATOM 1394 N N . GLU A 1 178 ? -15.561 -0.207 16.353 1.00 68.31 178 GLU A N 1
ATOM 1395 C CA . GLU A 1 178 ? -14.334 0.461 16.782 1.00 68.31 178 GLU A CA 1
ATOM 1396 C C . GLU A 1 178 ? -13.561 0.978 15.577 1.00 68.31 178 GLU A C 1
ATOM 1398 O O . GLU A 1 178 ? -13.114 2.118 15.604 1.00 68.31 178 GLU A O 1
ATOM 1403 N N . GLU A 1 179 ? -13.496 0.203 14.497 1.00 64.50 179 GLU A N 1
ATOM 1404 C CA . GLU A 1 179 ? -12.902 0.629 13.228 1.00 64.50 179 GLU A CA 1
ATOM 1405 C C . GLU A 1 179 ? -13.602 1.877 12.675 1.00 64.50 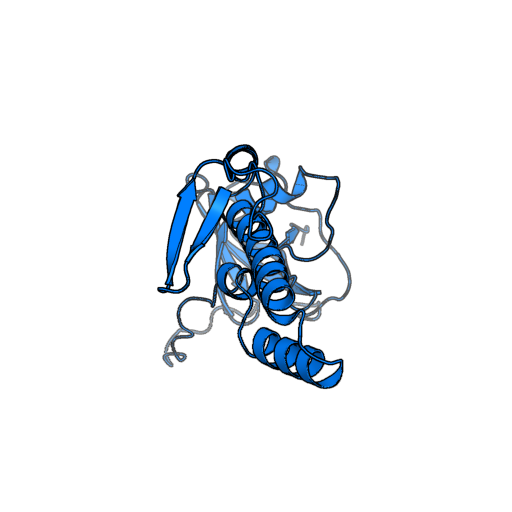179 GLU A C 1
ATOM 1407 O O . GLU A 1 179 ? -12.953 2.882 12.379 1.00 64.50 179 GLU A O 1
ATOM 1412 N N . ILE A 1 180 ? -14.936 1.856 12.663 1.00 68.25 180 ILE A N 1
ATOM 1413 C CA . ILE A 1 180 ? -15.769 2.974 12.211 1.00 68.25 180 ILE A CA 1
ATOM 1414 C C . ILE A 1 180 ? -15.551 4.234 13.060 1.00 68.25 180 ILE A C 1
ATOM 1416 O O . ILE A 1 180 ? -15.506 5.337 12.523 1.00 68.25 180 ILE A O 1
ATOM 1420 N N . ILE A 1 181 ? -15.448 4.100 14.387 1.00 63.97 181 ILE A N 1
ATOM 1421 C CA . ILE A 1 181 ? -15.354 5.240 15.316 1.00 63.97 181 ILE A CA 1
ATOM 1422 C C . ILE A 1 181 ? -13.918 5.761 15.436 1.00 63.97 181 ILE A C 1
ATOM 1424 O O . ILE A 1 181 ? -13.701 6.975 15.493 1.00 63.97 181 ILE A O 1
ATOM 1428 N N . PHE A 1 182 ? -12.925 4.873 15.480 1.00 52.06 182 PHE A N 1
ATOM 1429 C CA . PHE A 1 182 ? -11.512 5.223 15.618 1.00 52.06 182 PHE A CA 1
ATOM 1430 C C . PHE A 1 182 ? -10.999 5.959 14.373 1.00 52.06 182 PHE A C 1
ATOM 1432 O O . PHE A 1 182 ? -10.276 6.952 14.496 1.00 52.06 182 PHE A O 1
ATOM 1439 N N . GLU A 1 183 ? -11.482 5.593 13.181 1.00 53.16 183 GLU A N 1
ATOM 1440 C CA . GLU A 1 183 ? -11.211 6.326 11.936 1.00 53.16 183 GLU A CA 1
ATOM 1441 C C . GLU A 1 183 ? -11.729 7.777 11.938 1.00 53.16 183 GLU A C 1
ATOM 1443 O O . GLU A 1 183 ? -11.295 8.590 11.118 1.00 53.16 183 GLU A O 1
ATOM 1448 N N . MET A 1 184 ? -12.609 8.153 12.874 1.00 49.75 184 MET A N 1
ATOM 1449 C CA . MET A 1 184 ? -13.221 9.487 12.937 1.00 49.75 184 MET A CA 1
A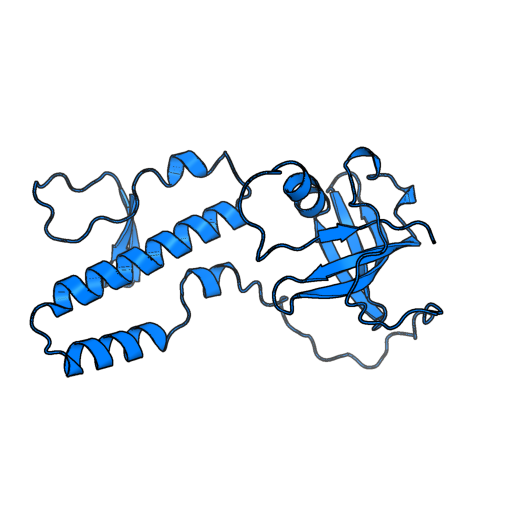TOM 1450 C C . MET A 1 184 ? -12.498 10.478 13.865 1.00 49.75 184 MET A C 1
ATOM 1452 O O . MET A 1 184 ? -12.773 11.684 13.802 1.00 49.75 184 MET A O 1
ATOM 1456 N N . MET A 1 185 ? -11.559 10.007 14.695 1.00 38.12 185 MET A N 1
ATOM 1457 C CA . MET A 1 185 ? -10.737 10.841 15.590 1.00 38.12 185 MET A CA 1
ATOM 1458 C C . MET A 1 185 ? -9.388 11.230 14.966 1.00 38.12 185 MET A C 1
ATOM 1460 O O . MET A 1 185 ? -8.853 12.293 15.288 1.00 38.12 185 MET A O 1
ATOM 1464 N N . SER A 1 186 ? -8.887 10.466 13.990 1.00 42.53 186 SER A N 1
ATOM 1465 C CA . SER A 1 186 ? -7.708 10.810 13.179 1.00 42.53 186 SER A CA 1
ATOM 1466 C C . SER A 1 186 ? -8.057 11.819 12.079 1.00 42.53 186 SER A C 1
ATOM 1468 O O . SER A 1 186 ? -7.808 11.629 10.890 1.00 42.53 186 SER A O 1
ATOM 1470 N N . ARG A 1 187 ? -8.652 12.946 12.479 1.00 41.66 187 ARG A N 1
ATOM 1471 C CA . ARG A 1 187 ? -8.820 14.116 11.618 1.00 41.66 187 ARG A CA 1
ATOM 1472 C C . ARG A 1 187 ? -7.444 14.709 11.364 1.00 41.66 187 ARG A C 1
ATOM 1474 O O . ARG A 1 187 ? -7.024 15.543 12.141 1.00 41.66 187 ARG A O 1
ATOM 1481 N N . PHE A 1 188 ? -6.741 14.264 10.332 1.00 35.78 188 PHE A N 1
ATOM 1482 C CA . PHE A 1 188 ? -5.854 15.061 9.478 1.00 35.78 188 PHE A CA 1
ATOM 1483 C C . PHE A 1 188 ? -5.056 14.092 8.594 1.00 35.78 188 PHE A C 1
ATOM 1485 O O . PHE A 1 188 ? -4.151 13.413 9.064 1.00 35.78 188 PHE A O 1
ATOM 1492 N N . LYS A 1 189 ? -5.359 14.146 7.291 1.00 37.00 189 LYS A N 1
ATOM 1493 C CA . LYS A 1 189 ? -4.743 13.448 6.146 1.00 37.00 189 LYS A CA 1
ATOM 1494 C C . LYS A 1 189 ? -5.416 12.126 5.743 1.00 37.00 189 LYS A C 1
ATOM 1496 O O . LYS A 1 189 ? -5.536 11.202 6.529 1.00 37.00 189 LYS A O 1
ATOM 1501 N N . TRP A 1 190 ? -5.761 12.094 4.450 1.00 32.66 190 TRP A N 1
ATOM 1502 C CA . TRP A 1 190 ? -6.266 10.981 3.628 1.00 32.66 190 TRP A CA 1
ATOM 1503 C C . TRP A 1 190 ? -7.794 10.800 3.627 1.00 32.66 190 TRP A C 1
ATOM 1505 O O . TRP A 1 190 ? -8.396 10.219 4.517 1.00 32.66 190 TRP A O 1
ATOM 1515 N N . ARG A 1 191 ? -8.426 11.377 2.591 1.00 35.59 191 ARG A N 1
ATOM 1516 C CA . ARG A 1 191 ? -9.884 11.524 2.409 1.00 35.59 191 ARG A CA 1
ATOM 1517 C C . ARG A 1 191 ? -10.507 10.572 1.378 1.00 35.59 191 ARG A C 1
ATOM 1519 O O . ARG A 1 191 ? -11.648 10.803 0.994 1.00 35.59 191 ARG A O 1
ATOM 1526 N N . GLN A 1 192 ? -9.808 9.550 0.897 1.00 35.75 192 GLN A N 1
ATOM 1527 C CA . GLN A 1 192 ? -10.365 8.638 -0.107 1.00 35.75 192 GLN A CA 1
ATOM 1528 C C . GLN A 1 192 ? -10.021 7.195 0.258 1.00 35.75 192 GLN A C 1
ATOM 1530 O O . GLN A 1 192 ? -8.844 6.894 0.431 1.00 35.75 192 GLN A O 1
ATOM 1535 N N . GLY A 1 193 ? -11.045 6.350 0.436 1.00 40.16 193 GLY A N 1
ATOM 1536 C CA . GLY A 1 193 ? -10.869 4.903 0.622 1.00 40.16 193 GLY A CA 1
ATOM 1537 C C . GLY A 1 193 ? -11.446 4.250 1.890 1.00 40.16 193 GLY A C 1
ATOM 1538 O O . GLY A 1 193 ? -11.055 3.125 2.162 1.00 40.16 193 GLY A O 1
ATOM 1539 N N . ARG A 1 194 ? -12.298 4.896 2.708 1.00 51.84 194 ARG A N 1
ATOM 1540 C CA . ARG A 1 194 ? -12.692 4.352 4.035 1.00 51.84 194 ARG A CA 1
ATOM 1541 C C . ARG A 1 194 ? -14.202 4.316 4.276 1.00 51.84 194 ARG A C 1
ATOM 1543 O O . ARG A 1 194 ? -14.901 5.203 3.795 1.00 51.84 194 ARG A O 1
ATOM 1550 N N . VAL A 1 195 ? -14.664 3.312 5.025 1.00 51.22 195 VAL A N 1
ATOM 1551 C CA . VAL A 1 195 ? -16.073 3.050 5.372 1.00 51.22 195 VAL A CA 1
ATOM 1552 C C . VAL A 1 195 ? -16.512 3.959 6.527 1.00 51.22 195 VAL A C 1
ATOM 1554 O O . VAL A 1 195 ? -15.764 4.157 7.478 1.00 51.22 195 VAL A O 1
ATOM 1557 N N . GLN A 1 196 ? -17.708 4.554 6.464 1.00 60.06 196 GLN A N 1
ATOM 1558 C CA . GLN A 1 196 ? -18.199 5.483 7.502 1.00 60.06 196 GLN A CA 1
ATOM 1559 C C . GLN A 1 196 ? -19.640 5.160 7.893 1.00 60.06 196 GLN A C 1
ATOM 1561 O O . GLN A 1 196 ? -20.446 4.922 7.005 1.00 60.06 196 GLN A O 1
ATOM 1566 N N . ILE A 1 197 ? -19.987 5.207 9.187 1.00 62.78 197 ILE A N 1
ATOM 1567 C CA . ILE A 1 197 ? -21.388 5.135 9.641 1.00 62.78 197 ILE A CA 1
ATOM 1568 C C . ILE A 1 197 ? -21.820 6.464 10.253 1.00 62.78 197 ILE A C 1
ATOM 1570 O O . ILE A 1 197 ? -21.226 6.953 11.218 1.00 62.78 197 ILE A O 1
ATOM 1574 N N . GLU A 1 198 ? -22.907 7.026 9.734 1.00 61.25 198 GLU A N 1
ATOM 1575 C CA . GLU A 1 198 ? -23.581 8.173 10.333 1.00 61.25 198 GLU A CA 1
ATOM 1576 C C . GLU A 1 198 ? -24.897 7.754 10.984 1.00 61.25 198 GLU A C 1
ATOM 1578 O O . GLU A 1 198 ? -25.735 7.083 10.381 1.00 61.25 198 GLU A O 1
ATOM 1583 N N . VAL A 1 199 ? -25.091 8.187 12.231 1.00 53.97 199 VAL A N 1
ATOM 1584 C CA . VAL A 1 199 ? -26.340 7.995 12.966 1.00 53.97 199 VAL A CA 1
ATOM 1585 C C . VAL A 1 199 ? -27.151 9.280 12.822 1.00 53.97 199 VAL A C 1
ATOM 1587 O O . VAL A 1 199 ? -26.844 10.310 13.428 1.00 53.97 199 VAL A O 1
ATOM 1590 N N . GLY A 1 200 ? -28.169 9.237 11.967 1.00 47.31 200 GLY A N 1
ATOM 1591 C CA . GLY A 1 200 ? -29.152 10.304 11.798 1.00 47.31 200 GLY A CA 1
ATOM 1592 C C . GLY A 1 200 ? -30.397 10.045 12.644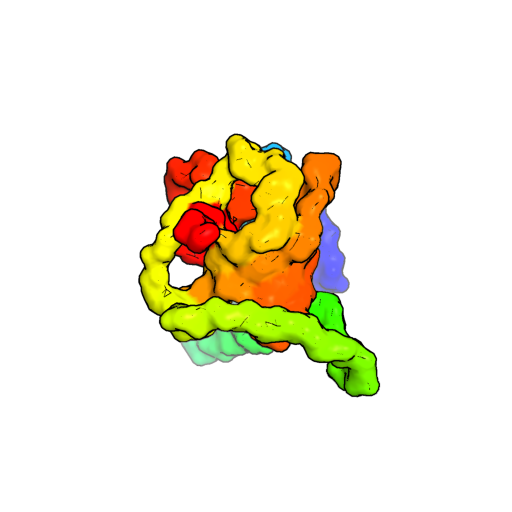 1.00 47.31 200 GLY A C 1
ATOM 1593 O O . GLY A 1 200 ? -30.802 8.900 12.828 1.00 47.31 200 GLY A O 1
ATOM 1594 N N . VAL A 1 201 ? -31.000 11.111 13.174 1.00 36.94 201 VAL A N 1
ATOM 1595 C CA . VAL A 1 201 ? -32.310 11.043 13.835 1.00 36.94 201 VAL A CA 1
ATOM 1596 C C . VAL A 1 201 ? -33.368 10.887 12.743 1.00 36.94 201 VAL A C 1
ATOM 1598 O O . VAL A 1 201 ? -33.623 11.837 12.003 1.00 36.94 201 VAL A O 1
ATOM 1601 N N . VAL A 1 202 ? -33.958 9.697 12.643 1.00 35.34 202 VAL A N 1
ATOM 1602 C CA . VAL A 1 202 ? -35.321 9.521 12.125 1.00 35.34 202 VAL A CA 1
ATOM 1603 C C . VAL A 1 202 ? -36.223 9.271 13.321 1.00 35.34 202 VAL A C 1
ATOM 1605 O O . VAL A 1 202 ? -35.828 8.443 14.176 1.00 35.34 202 VAL A O 1
#

Solvent-accessible surface area (backbone atoms only — not comparable to full-atom values): 12478 Å² total; per-residue (Å²): 55,65,48,81,46,98,88,74,48,71,47,77,46,78,75,77,88,55,86,80,57,95,61,77,74,53,56,72,63,65,74,73,50,44,88,76,46,58,68,69,59,38,51,38,52,51,22,50,44,50,47,55,35,52,53,48,48,54,50,62,75,40,66,87,46,53,76,68,50,49,53,52,50,52,53,58,63,68,70,49,84,50,51,34,56,61,69,66,55,72,65,72,82,70,87,69,76,84,73,90,74,76,78,84,73,81,78,75,89,64,97,58,70,73,68,50,99,67,90,84,53,43,74,52,46,77,93,59,77,48,80,79,43,44,76,35,57,31,41,38,33,41,45,93,79,71,44,38,37,52,28,32,27,72,39,69,40,82,89,78,34,34,30,34,35,31,38,80,88,70,50,71,49,80,42,58,49,54,62,43,34,56,67,67,71,63,81,76,82,88,93,80,74,64,62,42,51,21,50,37,95,125

InterPro domains:
  IPR021998 Alfin, N-terminal [PF12165] (4-88)
  IPR045104 Alfin [PTHR12321] (4-95)

Mean predicted aligned error: 17.27 Å

pLDDT: mean 70.27, std 19.44, range [27.52, 97.5]

Foldseek 3Di:
DWDADPVRDIDDDDWDPDVPDPADTFDPDLVVCCVVDDNLVSQLVNQVRHLVRVVRRQVSVVVPPDPVRVVVSVVVSVVDDGSNCVSPPPPPPDPDPDDPDDDDDDQDDDPDPQWDLDDAFAFDAPVNLDQVLAQAWKWKAAQVVRTIGIWHFNGADSVQQWTWIATSVRDIDIDRNCQQHVVVVPPDDDDGGDMHIGGHDD

Secondary structure (DSSP, 8-state):
-EEE-TTS-EEE-PPPSSSS-SS----S-TTTSGGGS-HHHHHHHHHHHHHHHHHHHHHHHGGG--HHHHHHHHHHHTTS--HHHHHH----S------TT---------SS-SB-SS--SEEP-GGG-SGGGTT-EEEEEETTTTEEEEEEEEEEETTTTEEEEEETTS-EEEEEHHHHHHTTT--SS--SS--EEEE---

Organism: Haematococcus lacustris (NCBI:txid44745)

Radius of gyration: 22.51 Å; Cα contacts (8 Å, |Δi|>4): 234; chains: 1; bounding box: 68×36×51 Å

Nearest PDB structures (foldseek):
  5y21-assembly1_B  TM=9.881E-01  e=7.204E-08  Arabidopsis thaliana
  7de9-assembly1_A  TM=8.236E-01  e=2.286E-03  Arabidopsis thaliana
  7lky-assembly4_D  TM=7.698E-01  e=1.394E-01  Homo sapiens
  4l0j-assembly1_A  TM=5.857E-01  e=4.495E-02  Escherichia coli
  5xfp-assembly3_E  TM=8.103E-01  e=2.529E-01  Homo sapiens